Protein AF-A0A820I0Q4-F1 (afdb_monomer)

pLDDT: mean 91.92, std 9.0, range [53.78, 98.62]

Foldseek 3Di:
DLLVCLLQQHEAPVQNVVQPHHHPHHHPCRFWQADDWDKDKDKDWDPDAFDEPVQPDPVQVCCCVPPVDDPVVDPQFDDKDFAAPPDDPPDPDDDGGQKMKTKGQYQDDLVVCVVVVDDSVCCVPPPVVVDPPSPIGMIIIMIIGPDDPQIWGWGAPHSDSPDGIDTGRRPCVDVVNVVSNVRD

Organism: NCBI:txid392033

Radius of gyration: 21.8 Å; Cα contacts (8 Å, |Δi|>4): 319; chains: 1; bounding box: 52×51×56 Å

Mean predicted aligned error: 5.35 Å

Structure (mmCIF, N/CA/C/O backbone):
data_AF-A0A820I0Q4-F1
#
_entry.id   AF-A0A820I0Q4-F1
#
loop_
_atom_site.group_PDB
_atom_site.id
_atom_site.type_symbol
_atom_site.label_atom_id
_atom_site.label_alt_id
_atom_site.label_comp_id
_atom_site.label_asym_id
_atom_site.label_entity_id
_atom_site.label_seq_id
_atom_site.pdbx_PDB_ins_code
_atom_site.Cartn_x
_atom_site.Cartn_y
_atom_site.Cartn_z
_atom_site.occupancy
_atom_site.B_iso_or_equiv
_atom_site.auth_seq_id
_atom_site.auth_comp_id
_atom_site.auth_asym_id
_atom_site.auth_atom_id
_atom_site.pdbx_PDB_model_num
ATOM 1 N N . SER A 1 1 ? -17.283 5.160 4.671 1.00 84.81 1 SER A N 1
ATOM 2 C CA . SER A 1 1 ? -16.056 5.743 5.253 1.00 84.81 1 SER A CA 1
ATOM 3 C C . SER A 1 1 ? -16.135 5.646 6.770 1.00 84.81 1 SER A C 1
ATOM 5 O O . SER A 1 1 ? -17.144 6.071 7.323 1.00 84.81 1 SER A O 1
ATOM 7 N N . THR A 1 2 ? -15.125 5.061 7.426 1.00 95.75 2 THR A N 1
ATOM 8 C CA . THR A 1 2 ? -15.099 4.817 8.884 1.00 95.75 2 THR A CA 1
ATOM 9 C C . THR A 1 2 ? -15.204 6.100 9.702 1.00 95.75 2 THR A C 1
ATOM 11 O O . THR A 1 2 ? -16.049 6.189 10.585 1.00 95.75 2 THR A O 1
ATOM 14 N N . GLN A 1 3 ? -14.381 7.106 9.393 1.00 97.38 3 GLN A N 1
ATOM 15 C CA . GLN A 1 3 ? -14.324 8.355 10.158 1.00 97.38 3 GLN A CA 1
ATOM 16 C C . GLN A 1 3 ? -15.687 9.056 10.213 1.00 97.38 3 GLN A C 1
ATOM 18 O O . GLN A 1 3 ? -16.092 9.528 11.267 1.00 97.38 3 GLN A O 1
ATOM 23 N N . ILE A 1 4 ? -16.424 9.062 9.098 1.00 97.81 4 ILE A N 1
ATOM 24 C CA . ILE A 1 4 ? -17.763 9.661 9.028 1.00 97.81 4 ILE A CA 1
ATOM 25 C C . ILE A 1 4 ? -18.735 8.939 9.967 1.00 97.81 4 ILE A C 1
ATOM 27 O O . ILE A 1 4 ? -19.478 9.602 10.683 1.00 97.81 4 ILE A O 1
ATOM 31 N N . LEU A 1 5 ? -18.722 7.601 9.998 1.00 98.31 5 LEU A N 1
ATOM 32 C CA . LEU A 1 5 ? -19.582 6.827 10.899 1.00 98.31 5 LEU A CA 1
ATOM 33 C C . LEU A 1 5 ? -19.255 7.120 12.366 1.00 98.31 5 LEU A C 1
ATOM 35 O O . LEU A 1 5 ? -20.160 7.451 13.129 1.00 98.31 5 LEU A O 1
ATOM 39 N N . LEU A 1 6 ? -17.966 7.093 12.726 1.00 98.25 6 LEU A N 1
ATOM 40 C CA . LEU A 1 6 ? -17.516 7.390 14.087 1.00 98.25 6 LEU A CA 1
ATOM 41 C C . LEU A 1 6 ? -17.926 8.810 14.512 1.00 98.25 6 LEU A C 1
ATOM 43 O O . LEU A 1 6 ? -18.540 8.984 15.559 1.00 98.25 6 LEU A O 1
ATOM 47 N N . LEU A 1 7 ? -17.682 9.823 13.675 1.00 98.19 7 LEU A N 1
ATOM 48 C CA . LEU A 1 7 ? -18.087 11.210 13.953 1.00 98.19 7 LEU A CA 1
ATOM 49 C C . LEU A 1 7 ? -19.610 11.405 13.986 1.00 98.19 7 LEU A C 1
ATOM 51 O O . LEU A 1 7 ? -20.093 12.324 14.642 1.00 98.19 7 LEU A O 1
ATOM 55 N N . SER A 1 8 ? -20.365 10.527 13.326 1.00 98.38 8 SER A N 1
ATOM 56 C CA . SER A 1 8 ? -21.833 10.510 13.361 1.00 98.38 8 SER A CA 1
ATOM 57 C C . SER A 1 8 ? -22.398 9.736 14.559 1.00 98.38 8 SER A C 1
ATOM 59 O O . SER A 1 8 ? -23.606 9.531 14.625 1.00 98.38 8 SER A O 1
ATOM 61 N N . GLY A 1 9 ? -21.560 9.273 15.494 1.00 98.31 9 GLY A N 1
ATOM 62 C CA . GLY A 1 9 ? -22.008 8.526 16.672 1.00 98.31 9 GLY A CA 1
ATOM 63 C C . GLY A 1 9 ? -22.352 7.058 16.403 1.00 98.31 9 GLY A C 1
ATOM 64 O O . GLY A 1 9 ? -23.098 6.455 17.177 1.00 98.31 9 GLY A O 1
ATOM 65 N N . ILE A 1 10 ? -21.836 6.481 15.312 1.00 98.62 10 ILE A N 1
ATOM 66 C CA . ILE A 1 10 ? -22.027 5.078 14.921 1.00 98.62 10 ILE A CA 1
ATOM 67 C C . ILE A 1 10 ? -20.675 4.363 14.993 1.00 98.62 10 ILE A C 1
ATOM 69 O O . ILE A 1 10 ? -19.819 4.537 14.125 1.00 98.62 10 ILE A O 1
ATOM 73 N N . GLY A 1 11 ? -20.476 3.539 16.020 1.00 98.31 11 GLY A N 1
ATOM 74 C CA . GLY A 1 11 ? -19.224 2.812 16.224 1.00 98.31 11 GLY A CA 1
ATOM 75 C C . GLY A 1 11 ? -19.052 2.266 17.637 1.00 98.31 11 GLY A C 1
ATOM 76 O O . GLY A 1 11 ? -20.023 2.252 18.392 1.00 98.31 11 GLY A O 1
ATOM 77 N N . PRO A 1 12 ? -17.846 1.800 18.010 1.00 98.31 12 PRO A N 1
ATOM 78 C CA . PRO A 1 12 ? -17.597 1.261 19.342 1.00 98.31 12 PRO A CA 1
ATOM 79 C C . PRO A 1 12 ? -17.873 2.320 20.414 1.00 98.31 12 PRO A C 1
ATOM 81 O O . PRO A 1 12 ? -17.273 3.397 20.386 1.00 98.31 12 PRO A O 1
ATOM 84 N N . ARG A 1 13 ? -18.744 2.016 21.383 1.00 98.44 13 ARG A N 1
ATOM 85 C CA . ARG A 1 13 ? -19.096 2.940 22.477 1.00 98.44 13 ARG A CA 1
ATOM 86 C C . ARG A 1 13 ? -17.884 3.570 23.158 1.00 98.44 13 ARG A C 1
ATOM 88 O O . ARG A 1 13 ? -17.886 4.777 23.375 1.00 98.44 13 ARG A O 1
ATOM 95 N N . GLU A 1 14 ? -16.870 2.773 23.483 1.00 97.81 14 GLU A N 1
ATOM 96 C CA . GLU A 1 14 ? -15.666 3.240 24.183 1.00 97.81 14 GLU A CA 1
ATOM 97 C C . GLU A 1 14 ? -14.902 4.299 23.373 1.00 97.81 14 GLU A C 1
ATOM 99 O O . GLU A 1 14 ? -14.518 5.339 23.910 1.00 97.81 14 GLU A O 1
ATOM 104 N N . GLU A 1 15 ? -14.755 4.081 22.064 1.00 97.88 15 GLU A N 1
ATOM 105 C CA . GLU A 1 15 ? -14.089 5.016 21.153 1.00 97.88 15 GLU A CA 1
ATOM 106 C C . GLU A 1 15 ? -14.890 6.320 21.010 1.00 97.88 15 GLU A C 1
ATOM 108 O O . GLU A 1 15 ? -14.337 7.415 21.104 1.00 97.88 15 GLU A O 1
ATOM 113 N N . LEU A 1 16 ? -16.215 6.232 20.859 1.00 98.50 16 LEU A N 1
ATOM 114 C CA . LEU A 1 16 ? -17.080 7.415 20.772 1.00 98.50 16 LEU A CA 1
ATOM 115 C C . LEU A 1 16 ? -17.038 8.247 22.063 1.00 98.50 16 LEU A C 1
ATOM 117 O O . LEU A 1 16 ? -16.890 9.472 22.021 1.00 98.50 16 LEU A O 1
ATOM 121 N N . GLN A 1 17 ? -17.107 7.586 23.221 1.00 98.00 17 GLN A N 1
ATOM 122 C CA . GLN A 1 17 ? -17.057 8.236 24.532 1.00 98.00 17 GLN A CA 1
ATOM 123 C C . GLN A 1 17 ? -15.710 8.915 24.795 1.00 98.00 17 GLN A C 1
ATOM 125 O O . GLN A 1 17 ? -15.693 10.046 25.287 1.00 98.00 17 GLN A O 1
ATOM 130 N N . LYS A 1 18 ? -14.594 8.286 24.404 1.00 97.81 18 LYS A N 1
ATOM 131 C CA . LYS A 1 18 ? -13.241 8.866 24.478 1.00 97.81 18 LYS A CA 1
ATOM 132 C C . LYS A 1 18 ? -13.156 10.229 23.784 1.00 97.81 18 LYS A C 1
ATOM 134 O O . LYS A 1 18 ? -12.498 11.138 24.287 1.00 97.81 18 LYS A O 1
ATOM 139 N N . HIS A 1 19 ? -13.865 10.402 22.669 1.00 97.75 19 HIS A N 1
ATOM 140 C CA . HIS A 1 19 ? -13.905 11.659 21.915 1.00 97.75 19 HIS A CA 1
ATOM 141 C C . HIS A 1 19 ? -15.105 12.561 22.261 1.00 97.75 19 HIS A C 1
ATOM 143 O O . HIS A 1 19 ? -15.240 13.637 21.674 1.00 97.75 19 HIS A O 1
ATOM 149 N N . GLN A 1 20 ? -15.912 12.183 23.263 1.00 98.12 20 GLN A N 1
ATOM 150 C CA . GLN A 1 20 ? -17.152 12.843 23.709 1.00 98.12 20 GLN A CA 1
ATOM 151 C C . GLN A 1 20 ? -18.172 13.019 22.572 1.00 98.12 20 GLN A C 1
ATOM 153 O O . GLN A 1 20 ? -18.815 14.062 22.442 1.00 98.12 20 GLN A O 1
ATOM 158 N N . ILE A 1 21 ? -18.298 11.993 21.735 1.00 98.38 21 ILE A N 1
ATOM 159 C CA . ILE A 1 21 ? -19.295 11.908 20.670 1.00 98.38 21 ILE A CA 1
ATOM 160 C C . ILE A 1 21 ? -20.514 11.153 21.225 1.00 98.38 21 ILE A C 1
ATOM 162 O O . ILE A 1 21 ? -20.340 10.089 21.828 1.00 98.38 21 ILE A O 1
ATOM 166 N N . PRO A 1 22 ? -21.748 11.667 21.057 1.00 98.31 22 PRO A N 1
ATOM 167 C CA . PRO A 1 22 ? -22.951 10.945 21.458 1.00 98.31 22 PRO A CA 1
ATOM 168 C C . PRO A 1 22 ? -23.045 9.585 20.762 1.00 98.31 22 PRO A C 1
ATOM 170 O O . PRO A 1 22 ? -22.910 9.493 19.544 1.00 98.31 22 PRO A O 1
ATOM 173 N N . VAL A 1 23 ? -23.307 8.527 21.528 1.00 98.56 23 VAL A N 1
ATOM 174 C CA . VAL A 1 23 ? -23.486 7.177 20.978 1.00 98.56 23 VAL A CA 1
ATOM 175 C C . VAL A 1 23 ? -24.915 7.044 20.462 1.00 98.56 23 VAL A C 1
ATOM 177 O O . VAL A 1 23 ? -25.849 6.947 21.256 1.00 98.56 23 VAL A O 1
ATOM 180 N N . ILE A 1 24 ? -25.081 7.043 19.139 1.00 98.56 24 ILE A N 1
ATOM 181 C CA . ILE A 1 24 ? -26.364 6.769 18.477 1.00 98.56 24 ILE A CA 1
ATOM 182 C C . ILE A 1 24 ? -26.527 5.261 18.288 1.00 98.56 24 ILE A C 1
ATOM 184 O O . ILE A 1 24 ? -27.571 4.703 18.619 1.00 98.56 24 ILE A O 1
ATOM 188 N N . VAL A 1 25 ? -25.482 4.594 17.785 1.00 98.62 25 VAL A N 1
ATOM 189 C CA . VAL A 1 25 ? -25.451 3.141 17.586 1.00 98.62 25 VAL A CA 1
ATOM 190 C C . VAL A 1 25 ? -24.108 2.596 18.057 1.00 98.62 25 VAL A C 1
ATOM 192 O O . VAL A 1 25 ? -23.058 2.971 17.538 1.00 98.62 25 VAL A O 1
ATOM 195 N N . ASP A 1 26 ? -24.159 1.679 19.020 1.00 98.50 26 ASP A N 1
ATOM 196 C CA . ASP A 1 26 ? -22.994 0.934 19.493 1.00 98.50 26 ASP A CA 1
ATOM 197 C C . ASP A 1 26 ? -22.697 -0.215 18.521 1.00 98.50 26 ASP A C 1
ATOM 199 O O . ASP A 1 26 ? -23.353 -1.259 18.548 1.00 98.50 26 ASP A O 1
ATOM 203 N N . LEU A 1 27 ? -21.763 0.019 17.598 1.00 98.19 27 LEU A N 1
ATOM 204 C CA . LEU A 1 27 ? -21.403 -0.924 16.541 1.00 98.19 27 LEU A CA 1
ATOM 205 C C . LEU A 1 27 ? -19.889 -1.200 16.577 1.00 98.19 27 LEU A C 1
ATOM 207 O O . LEU A 1 27 ? -19.123 -0.514 15.894 1.00 98.19 27 LEU A O 1
ATOM 211 N N . PRO A 1 28 ? -19.430 -2.209 17.344 1.00 97.62 28 PRO A N 1
ATOM 212 C CA . PRO A 1 28 ? -18.008 -2.415 17.637 1.00 97.62 28 PRO A CA 1
ATOM 213 C C . PRO A 1 28 ? -17.149 -2.777 16.415 1.00 97.62 28 PRO A C 1
ATOM 215 O O . PRO A 1 28 ? -15.926 -2.692 16.477 1.00 97.62 28 PRO A O 1
ATOM 218 N N . GLY A 1 29 ? -17.769 -3.167 15.296 1.00 97.50 29 GLY A N 1
ATOM 219 C CA . GLY A 1 29 ? -17.066 -3.462 14.046 1.00 97.50 29 GLY A CA 1
ATOM 220 C C . GLY A 1 29 ? -16.615 -2.226 13.256 1.00 97.50 29 GLY A C 1
ATOM 221 O O . GLY A 1 29 ? -15.761 -2.356 12.381 1.00 97.50 29 GLY A O 1
ATOM 222 N N . VAL A 1 30 ? -17.157 -1.029 13.529 1.00 98.25 30 VAL A N 1
ATOM 223 C CA . VAL A 1 30 ? -16.772 0.185 12.787 1.00 98.25 30 VAL A CA 1
ATOM 224 C C . VAL A 1 30 ? -15.312 0.521 13.075 1.00 98.25 30 VAL A C 1
ATOM 226 O O . VAL A 1 30 ? -14.917 0.688 14.225 1.00 98.25 30 VAL A O 1
ATOM 229 N N . GLY A 1 31 ? -14.518 0.625 12.010 1.00 97.56 31 GLY A N 1
ATOM 230 C CA . GLY A 1 31 ? -13.083 0.888 12.096 1.00 97.56 31 GLY A CA 1
ATOM 231 C C . GLY A 1 31 ? -12.226 -0.336 12.390 1.00 97.56 31 GLY A C 1
ATOM 232 O O . GLY A 1 31 ? -11.017 -0.193 12.493 1.00 97.56 31 GLY A O 1
ATOM 233 N N . LYS A 1 32 ? -12.801 -1.536 12.475 1.00 97.56 32 LYS A N 1
ATOM 234 C CA . LYS A 1 32 ? -12.051 -2.795 12.580 1.00 97.56 32 LYS A CA 1
ATOM 235 C C . LYS A 1 32 ? -11.952 -3.482 11.220 1.00 97.56 32 LYS A C 1
ATOM 237 O O . LYS A 1 32 ? -12.582 -3.056 10.253 1.00 97.56 32 LYS A O 1
ATOM 242 N N . ASN A 1 33 ? -11.184 -4.572 11.169 1.00 96.88 33 ASN A N 1
ATOM 243 C CA . ASN A 1 33 ? -11.027 -5.412 9.980 1.00 96.88 33 ASN A CA 1
ATOM 244 C C . ASN A 1 33 ? -10.528 -4.630 8.748 1.00 96.88 33 ASN A C 1
ATOM 246 O O . ASN A 1 33 ? -10.959 -4.893 7.623 1.00 96.88 33 ASN A O 1
ATOM 250 N N . LEU A 1 34 ? -9.634 -3.654 8.962 1.00 97.69 34 LEU A N 1
ATOM 251 C CA . LEU A 1 34 ? -8.931 -3.002 7.860 1.00 97.69 34 LEU A CA 1
ATOM 252 C C . LEU A 1 34 ? -8.061 -4.056 7.172 1.00 97.69 34 LEU A C 1
ATOM 254 O O . LEU A 1 34 ? -7.256 -4.726 7.817 1.00 97.69 34 LEU A O 1
ATOM 258 N N . GLN A 1 35 ? -8.265 -4.208 5.872 1.00 96.88 35 GLN A N 1
ATOM 259 C CA . GLN A 1 35 ? -7.545 -5.136 5.016 1.00 96.88 35 GLN A CA 1
ATOM 260 C C . GLN A 1 35 ? -6.983 -4.357 3.847 1.00 96.88 35 GLN A C 1
ATOM 262 O O . GLN A 1 35 ? -7.644 -3.455 3.332 1.00 96.88 35 GLN A O 1
ATOM 267 N N . ASP A 1 36 ? -5.776 -4.720 3.452 1.00 96.50 36 ASP A N 1
ATOM 268 C CA . ASP A 1 36 ? -5.077 -4.114 2.336 1.00 96.50 36 ASP A CA 1
ATOM 269 C C . ASP A 1 36 ? -4.007 -5.087 1.834 1.00 96.50 36 ASP A C 1
ATOM 271 O O . ASP A 1 36 ? -3.536 -5.930 2.599 1.00 96.50 36 ASP A O 1
ATOM 275 N N . HIS A 1 37 ? -3.643 -4.995 0.560 1.00 95.25 37 HIS A N 1
ATOM 276 C CA . HIS A 1 37 ? -2.630 -5.857 -0.037 1.00 95.25 37 HIS A CA 1
ATOM 277 C C . HIS A 1 37 ? -1.246 -5.271 0.226 1.00 95.25 37 HIS A C 1
ATOM 279 O O . HIS A 1 37 ? -0.857 -4.254 -0.348 1.00 95.25 37 HIS A O 1
ATOM 285 N N . MET A 1 38 ? -0.483 -5.921 1.100 1.00 93.56 38 MET A N 1
ATOM 286 C CA . MET A 1 38 ? 0.897 -5.523 1.357 1.00 93.56 38 MET A CA 1
ATOM 287 C C . MET A 1 38 ? 1.767 -5.901 0.156 1.00 93.56 38 MET A C 1
ATOM 289 O O . MET A 1 38 ? 1.694 -7.030 -0.323 1.00 93.56 38 MET A O 1
ATOM 293 N N . THR A 1 39 ? 2.589 -4.961 -0.315 1.00 93.62 39 THR A N 1
ATOM 294 C CA . THR A 1 39 ? 3.528 -5.173 -1.421 1.00 93.62 39 THR A CA 1
ATOM 295 C C . THR A 1 39 ? 4.963 -4.899 -0.988 1.00 93.62 39 THR A C 1
ATOM 297 O O . THR A 1 39 ? 5.218 -4.031 -0.150 1.00 93.62 39 THR A O 1
ATOM 300 N N . THR A 1 40 ? 5.914 -5.592 -1.612 1.00 90.94 40 THR A N 1
ATOM 301 C CA . THR A 1 40 ? 7.332 -5.198 -1.616 1.00 90.94 40 THR A CA 1
ATOM 302 C C . THR A 1 40 ? 7.771 -4.813 -3.027 1.00 90.94 40 THR A C 1
ATOM 304 O O . THR A 1 40 ? 7.001 -4.958 -3.974 1.00 90.94 40 THR A O 1
ATOM 307 N N . ILE A 1 41 ? 8.982 -4.275 -3.165 1.00 90.19 41 ILE A N 1
ATOM 308 C CA . ILE A 1 41 ? 9.543 -3.810 -4.434 1.00 90.19 41 ILE A CA 1
ATOM 309 C C . ILE A 1 41 ? 10.830 -4.582 -4.709 1.00 90.19 41 ILE A C 1
ATOM 311 O O . ILE A 1 41 ? 11.806 -4.459 -3.970 1.00 90.19 41 ILE A O 1
ATOM 315 N N . LEU A 1 42 ? 10.843 -5.329 -5.809 1.00 91.81 42 LEU A N 1
ATOM 316 C CA . LEU A 1 42 ? 12.034 -5.949 -6.375 1.00 91.81 42 LEU A CA 1
ATOM 317 C C . LEU A 1 42 ? 12.494 -5.138 -7.589 1.00 91.81 42 LEU A C 1
ATOM 319 O O . LEU A 1 42 ? 11.684 -4.736 -8.428 1.00 91.81 4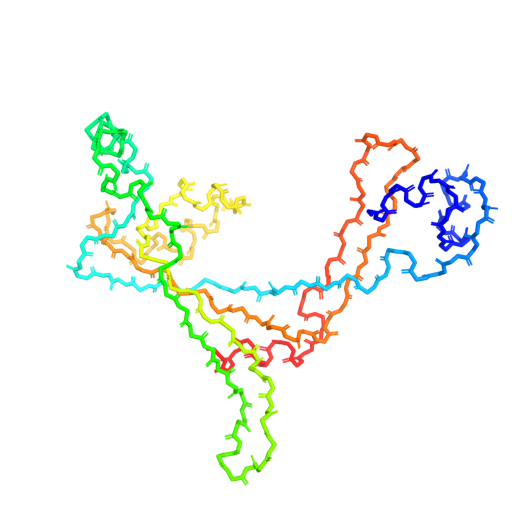2 LEU A O 1
ATOM 323 N N . LEU A 1 43 ? 13.802 -4.909 -7.688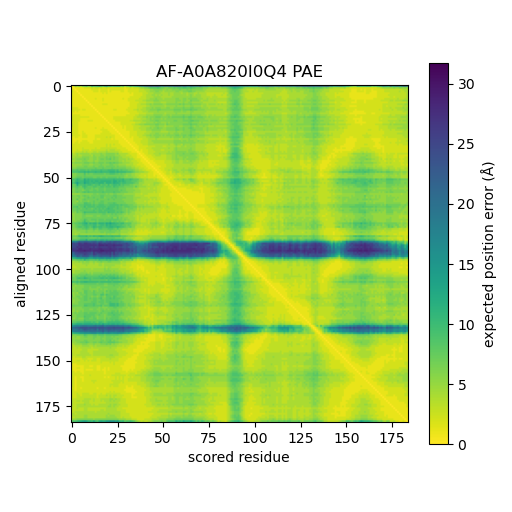 1.00 91.62 43 LEU A N 1
ATOM 324 C CA . LEU A 1 43 ? 14.413 -4.147 -8.773 1.00 91.62 43 LEU A CA 1
ATOM 325 C C . LEU A 1 43 ? 15.257 -5.055 -9.664 1.00 91.62 43 LEU A C 1
ATOM 327 O O . LEU A 1 43 ? 16.151 -5.749 -9.182 1.00 91.62 43 LEU A O 1
ATOM 331 N N . TYR A 1 44 ? 15.035 -4.970 -10.973 1.00 92.62 44 TYR A N 1
ATOM 332 C CA . TYR A 1 44 ? 15.835 -5.662 -11.978 1.00 92.62 44 TYR A CA 1
ATOM 333 C C . TYR A 1 44 ? 16.421 -4.671 -12.980 1.00 92.62 44 TYR A C 1
ATOM 335 O O . TYR A 1 44 ? 15.738 -3.750 -13.425 1.00 92.62 44 TYR A O 1
ATOM 343 N N . LEU A 1 45 ? 17.680 -4.878 -13.372 1.00 92.94 45 LEU A N 1
ATOM 344 C CA . LEU A 1 45 ? 18.304 -4.118 -14.454 1.00 92.94 45 LEU A CA 1
ATOM 345 C C . LEU A 1 45 ? 17.737 -4.562 -15.806 1.00 92.94 45 LEU A C 1
ATOM 347 O O . LEU A 1 45 ? 17.651 -5.756 -16.102 1.00 92.94 45 LEU A O 1
ATOM 351 N N . SER A 1 46 ? 17.397 -3.593 -16.647 1.00 92.50 46 SER A N 1
ATOM 352 C CA . SER A 1 46 ? 16.898 -3.806 -18.000 1.00 92.50 46 SER A CA 1
ATOM 353 C C . SER A 1 46 ? 17.975 -3.488 -19.032 1.00 92.50 46 SER A C 1
ATOM 355 O O . SER A 1 46 ? 18.726 -2.522 -18.914 1.00 92.50 46 SER A O 1
ATOM 357 N N . LYS A 1 47 ? 18.020 -4.294 -20.096 1.00 91.50 47 LYS A N 1
ATOM 358 C CA . LYS A 1 47 ? 18.825 -4.008 -21.296 1.00 91.50 47 LYS A CA 1
ATOM 359 C C . LYS A 1 47 ? 18.085 -3.123 -22.304 1.00 91.50 47 LYS A C 1
ATOM 361 O O . LYS A 1 47 ? 18.695 -2.658 -23.260 1.00 91.50 47 LYS A O 1
ATOM 366 N N . MET A 1 48 ? 16.783 -2.921 -22.104 1.00 91.31 48 MET A N 1
ATOM 367 C CA . MET A 1 48 ? 15.907 -2.130 -22.968 1.00 91.31 48 MET A CA 1
ATOM 368 C C . MET A 1 48 ? 15.462 -0.855 -22.245 1.00 91.31 48 MET A C 1
ATOM 370 O O . MET A 1 48 ? 15.285 -0.914 -21.025 1.00 91.31 48 MET A O 1
ATOM 374 N N . PRO A 1 49 ? 15.230 0.258 -22.966 1.00 90.88 49 PRO A N 1
ATOM 375 C CA . PRO A 1 49 ? 14.668 1.466 -22.376 1.00 90.88 49 PRO A CA 1
ATOM 376 C C . PRO A 1 49 ? 13.341 1.197 -21.665 1.00 90.88 49 PRO A C 1
ATOM 378 O O . PRO A 1 49 ? 12.495 0.456 -22.168 1.00 90.88 49 PRO A O 1
ATOM 381 N N . THR A 1 50 ? 13.174 1.819 -20.504 1.00 93.31 50 THR A N 1
ATOM 382 C CA . THR A 1 50 ? 11.992 1.716 -19.641 1.00 93.31 50 THR A CA 1
ATOM 383 C C . THR A 1 50 ? 11.442 3.105 -19.350 1.00 93.31 50 THR A C 1
ATOM 385 O O . THR A 1 50 ? 12.157 4.097 -19.491 1.00 93.31 50 THR A O 1
ATOM 388 N N . LEU A 1 51 ? 10.177 3.184 -18.942 1.00 92.12 51 LEU A N 1
ATOM 389 C CA . LEU A 1 51 ? 9.514 4.444 -18.615 1.00 92.12 51 LEU A CA 1
ATOM 390 C C . LEU A 1 51 ? 10.263 5.179 -17.504 1.00 92.12 51 LEU A C 1
ATOM 392 O O . LEU A 1 51 ? 10.924 4.566 -16.666 1.00 92.12 51 LEU A O 1
ATOM 396 N N . SER A 1 52 ? 10.168 6.498 -17.465 1.00 88.94 52 SER A N 1
ATOM 397 C CA . SER A 1 52 ? 10.826 7.311 -16.446 1.00 88.94 52 SER A CA 1
ATOM 398 C C . SER A 1 52 ? 10.039 8.579 -16.131 1.00 88.94 52 SER A C 1
ATOM 400 O O . SER A 1 52 ? 9.193 9.019 -16.907 1.00 88.94 52 SER A O 1
ATOM 402 N N . THR A 1 53 ? 10.369 9.228 -15.010 1.00 84.19 53 THR A N 1
ATOM 403 C CA . THR A 1 53 ? 9.798 10.544 -14.673 1.00 84.19 53 THR A CA 1
ATOM 404 C C . THR A 1 53 ? 10.152 11.628 -15.703 1.00 84.19 53 THR A C 1
ATOM 406 O O . THR A 1 53 ? 9.453 12.633 -15.795 1.00 84.19 53 THR A O 1
ATOM 409 N N . HIS A 1 54 ? 11.168 11.397 -16.543 1.00 87.19 54 HIS A N 1
ATOM 410 C CA . HIS A 1 54 ? 11.587 12.304 -17.613 1.00 87.19 54 HIS A CA 1
ATOM 411 C C . HIS A 1 54 ? 10.794 12.130 -18.920 1.00 87.19 54 HIS A C 1
ATOM 413 O O . HIS A 1 54 ? 11.002 12.901 -19.854 1.00 87.19 54 HIS A O 1
ATOM 419 N N . ASP A 1 55 ? 9.864 11.170 -19.006 1.00 91.06 55 ASP A N 1
ATOM 420 C CA . ASP A 1 55 ? 9.046 10.970 -20.213 1.00 91.06 55 ASP A CA 1
ATOM 421 C C . ASP A 1 55 ? 8.012 12.082 -20.437 1.00 91.06 55 ASP A C 1
ATOM 423 O O . ASP A 1 55 ? 7.439 12.180 -21.527 1.00 91.06 55 ASP A O 1
ATOM 427 N N . LEU A 1 56 ? 7.786 12.952 -19.447 1.00 90.62 56 LEU A N 1
ATOM 428 C CA . LEU A 1 56 ? 6.912 14.119 -19.561 1.00 90.62 56 LEU A CA 1
ATOM 429 C C . LEU A 1 56 ? 7.595 15.258 -20.340 1.00 90.62 56 LEU A C 1
ATOM 431 O O . LEU A 1 56 ? 7.912 16.318 -19.805 1.00 90.62 56 LEU A O 1
ATOM 435 N N . THR A 1 57 ? 7.819 15.035 -21.633 1.00 95.56 57 THR A N 1
ATOM 436 C CA . THR A 1 57 ? 8.397 16.019 -22.557 1.00 95.56 57 THR A CA 1
ATOM 437 C C . THR A 1 57 ? 7.317 16.662 -23.434 1.00 95.56 57 THR A C 1
ATOM 439 O O . THR A 1 57 ? 6.278 16.041 -23.682 1.00 95.56 57 THR A O 1
ATOM 442 N N . PRO A 1 58 ? 7.541 17.879 -23.974 1.00 97.00 58 PRO A N 1
ATOM 443 C CA . PRO A 1 58 ? 6.622 18.488 -24.938 1.00 97.00 58 PRO A CA 1
ATOM 444 C C . PRO A 1 58 ? 6.338 17.600 -26.159 1.00 97.00 58 PRO A C 1
ATOM 446 O O . PRO A 1 58 ? 5.208 17.562 -26.640 1.00 97.00 58 PRO A O 1
ATOM 449 N N . GLU A 1 59 ? 7.337 16.845 -26.629 1.00 97.00 59 GLU A N 1
ATOM 450 C CA . GLU A 1 59 ? 7.193 15.903 -27.745 1.00 97.00 59 GLU A CA 1
ATOM 451 C C . GLU A 1 59 ? 6.259 14.739 -27.390 1.00 97.00 59 GLU A C 1
ATOM 453 O O . GLU A 1 59 ? 5.308 14.456 -28.123 1.00 97.00 59 GLU A O 1
ATOM 458 N N . ASN A 1 60 ? 6.479 14.090 -26.242 1.00 96.88 60 ASN A N 1
ATOM 459 C CA . ASN A 1 60 ? 5.629 12.989 -25.791 1.00 96.88 60 ASN A CA 1
ATOM 460 C C . ASN A 1 60 ? 4.202 13.463 -25.487 1.00 96.88 60 ASN A C 1
ATOM 462 O O . ASN A 1 60 ? 3.248 12.758 -25.818 1.00 96.88 60 ASN A O 1
ATOM 466 N N . LEU A 1 61 ? 4.042 14.673 -24.938 1.00 97.19 61 LEU A N 1
ATOM 467 C CA . LEU A 1 61 ? 2.741 15.317 -24.738 1.00 97.19 61 LEU A CA 1
ATOM 468 C C . LEU A 1 61 ? 2.017 15.560 -26.062 1.00 97.19 61 LEU A C 1
ATOM 470 O O . LEU A 1 61 ? 0.842 15.216 -26.191 1.00 97.19 61 LEU A O 1
ATOM 474 N N . GLN A 1 62 ? 2.707 16.106 -27.066 1.00 97.75 62 GLN A N 1
ATOM 475 C CA . GLN A 1 62 ? 2.126 16.326 -28.388 1.00 97.75 62 GLN A CA 1
ATOM 476 C C . GLN A 1 62 ? 1.725 15.002 -29.047 1.00 97.75 62 GLN A C 1
ATOM 478 O O . GLN A 1 62 ? 0.625 14.891 -29.594 1.00 97.75 62 GLN A O 1
ATOM 483 N N . LYS A 1 63 ? 2.590 13.985 -28.982 1.00 97.56 63 LYS A N 1
ATOM 484 C CA . LYS A 1 63 ? 2.334 12.651 -29.539 1.00 97.56 63 LYS A CA 1
ATOM 485 C C . LYS A 1 63 ? 1.129 11.982 -28.879 1.00 97.56 63 LYS A C 1
ATOM 487 O O . LYS A 1 63 ? 0.279 11.429 -29.578 1.00 97.56 63 LYS A O 1
ATOM 492 N N . TRP A 1 64 ? 1.007 12.093 -27.559 1.00 97.56 64 TRP A N 1
ATOM 493 C CA . TRP A 1 64 ? -0.154 11.608 -26.820 1.00 97.56 64 TRP A CA 1
ATOM 494 C C . TRP A 1 64 ? -1.427 12.362 -27.218 1.00 97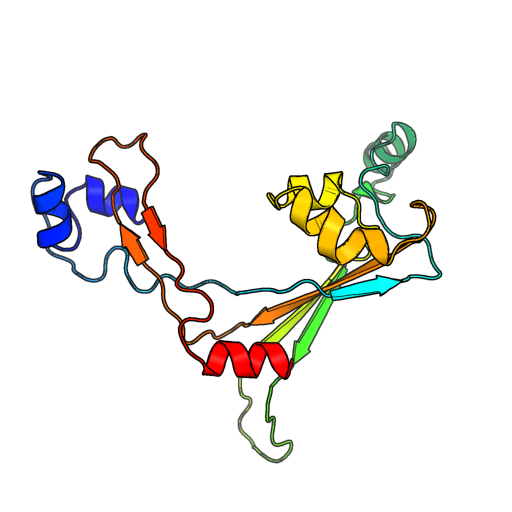.56 64 TRP A C 1
ATOM 496 O O . TRP A 1 64 ? -2.399 11.734 -27.629 1.00 97.56 64 TRP A O 1
ATOM 506 N N . ALA A 1 65 ? -1.402 13.698 -27.198 1.00 97.75 65 ALA A N 1
ATOM 507 C CA . ALA A 1 65 ? -2.583 14.528 -27.445 1.00 97.75 65 ALA A CA 1
AT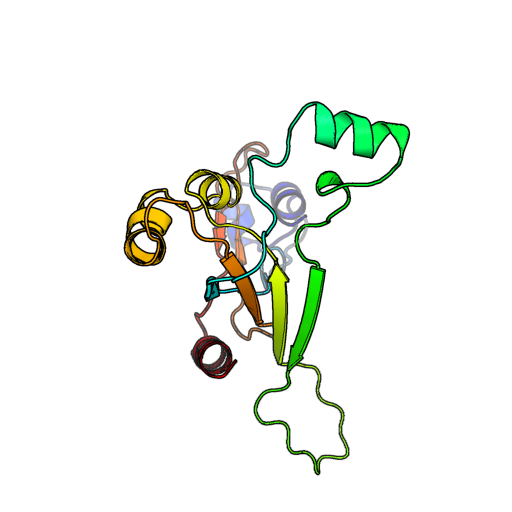OM 508 C C . ALA A 1 65 ? -3.114 14.428 -28.884 1.00 97.75 65 ALA A C 1
ATOM 510 O O . ALA A 1 65 ? -4.318 14.519 -29.107 1.00 97.75 65 ALA A O 1
ATOM 511 N N . THR A 1 66 ? -2.226 14.260 -29.868 1.00 98.00 66 THR A N 1
ATOM 512 C CA . THR A 1 66 ? -2.605 14.264 -31.292 1.00 98.00 66 THR A CA 1
ATOM 513 C C . THR A 1 66 ? -2.774 12.870 -31.888 1.00 98.00 66 THR A C 1
ATOM 515 O O . THR A 1 66 ? -3.538 12.712 -32.836 1.00 98.00 66 THR A O 1
ATOM 518 N N . GLN A 1 67 ? -2.072 11.859 -31.363 1.00 97.94 67 GLN A N 1
ATOM 519 C CA . GLN A 1 67 ? -2.056 10.508 -31.941 1.00 97.94 67 GLN A CA 1
ATOM 520 C C . GLN A 1 67 ? -2.531 9.424 -30.972 1.00 97.94 67 GLN A C 1
ATOM 522 O O . GLN A 1 67 ? -2.681 8.281 -31.402 1.00 97.94 67 GLN A O 1
ATOM 527 N N . GLY A 1 68 ? -2.713 9.733 -29.683 1.00 96.69 68 GLY A N 1
ATOM 528 C CA . GLY A 1 68 ? -2.983 8.724 -28.657 1.00 96.69 68 GLY A CA 1
ATOM 529 C C . GLY A 1 68 ? -1.845 7.709 -28.532 1.00 96.69 68 GLY A C 1
ATOM 530 O O . GLY A 1 68 ? -2.099 6.523 -28.350 1.00 96.69 68 GLY A O 1
ATOM 531 N N . LYS A 1 69 ? -0.591 8.146 -28.721 1.00 96.12 69 LYS A N 1
ATOM 532 C CA . LYS A 1 69 ? 0.605 7.287 -28.723 1.00 96.12 69 LYS A CA 1
ATOM 533 C C . LYS A 1 69 ? 1.700 7.842 -27.820 1.00 96.12 69 LYS A C 1
ATOM 535 O O . LYS A 1 69 ? 1.741 9.031 -27.532 1.00 96.12 69 LYS A O 1
ATOM 540 N N . GLY A 1 70 ? 2.662 6.985 -27.488 1.00 93.31 70 GLY A N 1
ATOM 541 C CA . GLY A 1 70 ? 3.857 7.354 -26.727 1.00 93.31 70 GLY A CA 1
ATOM 542 C C . GLY A 1 70 ? 3.800 6.891 -25.270 1.00 93.31 70 GLY A C 1
ATOM 543 O O . GLY A 1 70 ? 2.806 6.292 -24.859 1.00 93.31 70 GLY A O 1
ATOM 544 N N . PRO A 1 71 ? 4.858 7.158 -24.489 1.00 93.44 71 PRO A N 1
ATOM 545 C CA . PRO A 1 71 ? 5.002 6.637 -23.127 1.00 93.44 71 PRO A CA 1
ATOM 546 C C . PRO A 1 71 ? 3.885 7.100 -22.181 1.00 93.44 71 PRO A C 1
ATOM 548 O O . PRO A 1 71 ? 3.500 6.362 -21.286 1.00 93.44 71 PRO A O 1
ATOM 551 N N . LEU A 1 72 ? 3.272 8.261 -22.441 1.00 93.94 72 LEU A N 1
ATOM 552 C CA . LEU A 1 72 ? 2.155 8.796 -21.645 1.00 93.94 72 LEU A CA 1
ATOM 553 C C . LEU A 1 72 ? 0.826 8.038 -21.831 1.00 93.94 72 LEU A C 1
ATOM 555 O O . LEU A 1 72 ? -0.174 8.385 -21.212 1.00 93.94 72 LEU A O 1
ATOM 559 N N . THR A 1 73 ? 0.788 7.029 -22.707 1.00 93.81 73 THR A N 1
ATOM 560 C CA . THR A 1 73 ? -0.350 6.097 -22.815 1.00 93.81 73 THR A CA 1
ATOM 561 C C . THR A 1 73 ? -0.245 4.920 -21.845 1.00 93.81 73 THR A C 1
ATOM 563 O O . THR A 1 73 ? -1.218 4.188 -21.681 1.00 93.81 73 THR A O 1
ATOM 566 N N . SER A 1 74 ? 0.916 4.741 -21.208 1.00 91.94 74 SER A N 1
ATOM 567 C CA . SER A 1 74 ? 1.155 3.663 -20.256 1.00 91.94 74 SER A CA 1
ATOM 568 C C . SER A 1 74 ? 0.472 3.939 -18.910 1.00 91.94 74 SER A C 1
ATOM 570 O O . SER A 1 74 ? 0.594 5.048 -18.383 1.00 91.94 74 SER A O 1
ATOM 572 N N . PRO A 1 75 ? -0.179 2.933 -18.294 1.00 88.50 75 PRO A N 1
ATOM 573 C CA . PRO A 1 75 ? -0.635 3.010 -16.907 1.00 88.50 75 PRO A CA 1
ATOM 574 C C . PRO A 1 75 ? 0.504 2.783 -15.894 1.00 88.50 75 PRO A C 1
ATOM 576 O O . PRO A 1 75 ? 0.275 2.833 -14.687 1.00 88.50 75 PRO A O 1
ATOM 579 N N . GLY A 1 76 ? 1.720 2.479 -16.360 1.00 86.81 76 GLY A N 1
ATOM 580 C CA . GLY A 1 76 ? 2.898 2.182 -15.551 1.00 86.81 76 GLY A CA 1
ATOM 581 C C . GLY A 1 76 ? 3.019 0.720 -15.117 1.00 86.81 76 GLY A C 1
ATOM 582 O O . GLY A 1 76 ? 4.120 0.180 -15.109 1.00 86.81 76 GLY A O 1
ATOM 583 N N . GLY A 1 77 ? 1.900 0.070 -14.794 1.00 90.31 77 GLY A N 1
ATOM 584 C CA . GLY A 1 77 ? 1.811 -1.367 -14.536 1.00 90.31 77 GLY A CA 1
ATOM 585 C C . GLY A 1 77 ? 1.325 -2.124 -15.770 1.00 90.31 77 GLY A C 1
ATOM 586 O O . GLY A 1 77 ? 0.138 -2.084 -16.078 1.00 90.31 77 GLY A O 1
ATOM 587 N N . GLU A 1 78 ? 2.232 -2.791 -16.483 1.00 91.75 78 GLU A N 1
ATOM 588 C CA . GLU A 1 78 ? 1.971 -3.277 -17.852 1.00 91.75 78 GLU A CA 1
ATOM 589 C C . GLU A 1 78 ? 1.612 -4.760 -17.923 1.00 91.75 78 GLU A C 1
ATOM 591 O O . GLU A 1 78 ? 0.976 -5.217 -18.872 1.00 91.75 78 GLU A O 1
ATOM 596 N N . SER A 1 79 ? 2.035 -5.543 -16.933 1.00 93.19 79 SER A N 1
ATOM 597 C CA . SER A 1 79 ? 1.700 -6.963 -16.886 1.00 93.19 79 SER A CA 1
ATOM 598 C C . SER A 1 79 ? 1.542 -7.462 -15.461 1.00 93.19 79 SER A C 1
ATOM 600 O O . SER A 1 79 ? 2.082 -6.895 -14.508 1.00 93.19 79 SER A O 1
ATOM 602 N N . LEU A 1 80 ? 0.745 -8.519 -15.343 1.00 95.44 80 LEU A N 1
ATOM 603 C CA . LEU A 1 80 ? 0.344 -9.126 -14.088 1.00 95.44 80 LEU A CA 1
ATOM 604 C C . LEU A 1 80 ? 0.583 -10.629 -14.145 1.00 95.44 80 LEU A C 1
ATOM 606 O O . LEU A 1 80 ? 0.306 -11.267 -15.162 1.00 95.44 80 LEU A O 1
ATOM 610 N N . ALA A 1 81 ? 1.043 -11.187 -13.034 1.00 94.56 81 ALA A N 1
ATOM 611 C CA . ALA A 1 81 ? 1.030 -12.621 -12.789 1.00 94.56 81 ALA A CA 1
ATOM 612 C C . ALA A 1 81 ? 0.331 -12.907 -11.459 1.00 94.56 81 ALA A C 1
ATOM 614 O O . ALA A 1 81 ? 0.376 -12.093 -10.541 1.00 94.56 81 ALA A O 1
ATOM 615 N N . TRP A 1 82 ? -0.297 -14.073 -11.361 1.00 93.44 82 TRP A N 1
ATOM 616 C CA . TRP A 1 82 ? -0.882 -14.579 -10.125 1.00 93.44 82 TRP A CA 1
ATOM 617 C C . TRP A 1 82 ? -0.263 -15.927 -9.813 1.00 93.44 82 TRP A C 1
ATOM 619 O O . TRP A 1 82 ? -0.133 -16.767 -10.706 1.00 93.44 82 TRP A O 1
ATOM 629 N N . TYR A 1 83 ? 0.114 -16.120 -8.557 1.00 87.56 83 TYR A N 1
ATOM 630 C CA . TYR A 1 83 ? 0.764 -17.332 -8.095 1.00 87.56 83 TYR A CA 1
ATOM 631 C C . TYR A 1 83 ? 0.074 -17.866 -6.844 1.00 87.56 83 TYR A C 1
ATOM 633 O O . TYR A 1 83 ? -0.326 -17.108 -5.959 1.00 87.56 83 TYR A O 1
ATOM 641 N N . GLN A 1 84 ? -0.074 -19.185 -6.797 1.00 89.38 84 GLN A N 1
ATOM 642 C CA . GLN A 1 84 ? -0.580 -19.902 -5.638 1.00 89.38 84 GLN A CA 1
ATOM 643 C C . GLN A 1 84 ? 0.608 -20.543 -4.923 1.00 89.38 84 GLN A C 1
ATOM 645 O O . GLN A 1 84 ? 1.325 -21.353 -5.516 1.00 89.38 84 GLN A O 1
ATOM 650 N N . LEU A 1 85 ? 0.801 -20.193 -3.655 1.00 85.19 85 LEU A N 1
ATOM 651 C CA . LEU A 1 85 ? 1.833 -20.799 -2.822 1.00 85.19 85 LEU A CA 1
ATOM 652 C C . LEU A 1 85 ? 1.354 -22.195 -2.405 1.00 85.19 85 LEU A C 1
ATOM 654 O O . LEU A 1 85 ? 0.165 -22.417 -2.176 1.00 85.19 85 LEU A O 1
ATOM 658 N N . ASN A 1 86 ? 2.261 -23.171 -2.342 1.00 73.62 86 ASN A N 1
ATOM 659 C CA . ASN A 1 86 ? 1.926 -24.563 -1.991 1.00 73.62 86 ASN A CA 1
ATOM 660 C C . ASN A 1 86 ? 0.827 -25.225 -2.862 1.00 73.62 86 ASN A C 1
ATOM 662 O O . ASN A 1 86 ? 0.144 -26.155 -2.421 1.00 73.62 86 ASN A O 1
ATOM 666 N N . GLY A 1 87 ? 0.652 -24.769 -4.109 1.00 61.16 87 GLY A N 1
ATOM 667 C CA . GLY A 1 87 ? -0.320 -25.317 -5.051 1.00 61.16 87 GLY A CA 1
ATOM 668 C C . GLY A 1 87 ? -0.026 -26.778 -5.388 1.00 61.16 87 GLY A C 1
ATOM 669 O O . GLY A 1 87 ? 0.829 -27.084 -6.216 1.00 61.16 87 GLY A O 1
ATOM 670 N N . ASN A 1 88 ? -0.750 -27.701 -4.757 1.00 53.78 88 ASN A N 1
ATOM 671 C CA . ASN A 1 88 ? -0.710 -29.101 -5.145 1.00 53.78 88 ASN A CA 1
ATOM 672 C C . ASN A 1 88 ? -1.436 -29.231 -6.492 1.00 53.78 88 ASN A C 1
ATOM 674 O O . ASN A 1 88 ? -2.664 -29.097 -6.541 1.00 53.78 88 ASN A O 1
ATOM 678 N N . ALA A 1 89 ? -0.680 -29.473 -7.568 1.00 55.44 89 ALA A N 1
ATOM 679 C CA . ALA A 1 89 ? -1.204 -29.645 -8.927 1.00 55.44 89 ALA A CA 1
ATOM 680 C C . ALA A 1 89 ? -2.296 -30.737 -9.020 1.00 55.44 89 ALA A C 1
ATOM 682 O O . ALA A 1 89 ? -3.098 -30.724 -9.948 1.00 55.44 89 ALA A O 1
ATOM 683 N N . ASP A 1 90 ? -2.357 -31.630 -8.024 1.00 54.94 90 ASP A N 1
ATOM 684 C CA . ASP A 1 90 ? -3.318 -32.732 -7.901 1.00 54.94 90 ASP A CA 1
ATOM 685 C C . ASP A 1 90 ? -4.609 -32.394 -7.130 1.00 54.94 90 ASP A C 1
ATOM 687 O O . ASP A 1 90 ? -5.510 -33.231 -7.015 1.00 54.94 90 ASP A O 1
ATOM 691 N N . SER A 1 91 ? -4.750 -31.189 -6.566 1.00 56.22 91 SER A N 1
ATOM 692 C CA . SER A 1 91 ? -5.985 -30.835 -5.864 1.00 56.22 91 SER A CA 1
ATOM 693 C C . SER A 1 91 ? -7.054 -30.356 -6.854 1.00 56.22 91 SER A C 1
ATOM 695 O O . SER A 1 91 ? -6.979 -29.266 -7.404 1.00 56.22 91 SER A O 1
ATOM 697 N N . ASN A 1 92 ? -8.119 -31.147 -7.028 1.00 54.31 92 ASN A N 1
ATOM 698 C CA . ASN A 1 92 ? -9.347 -30.798 -7.773 1.00 54.31 92 ASN A CA 1
ATOM 699 C C . ASN A 1 92 ? -10.108 -29.560 -7.218 1.00 54.31 92 ASN A C 1
ATOM 701 O O . ASN A 1 92 ? -11.283 -29.356 -7.520 1.00 54.31 92 ASN A O 1
ATOM 705 N N . LYS A 1 93 ? -9.477 -28.742 -6.369 1.00 59.59 93 LYS A N 1
ATOM 706 C CA . LYS A 1 93 ? -10.010 -27.497 -5.820 1.00 59.59 93 LYS A CA 1
ATOM 707 C C . LYS A 1 93 ? -9.132 -26.346 -6.295 1.00 59.59 93 LYS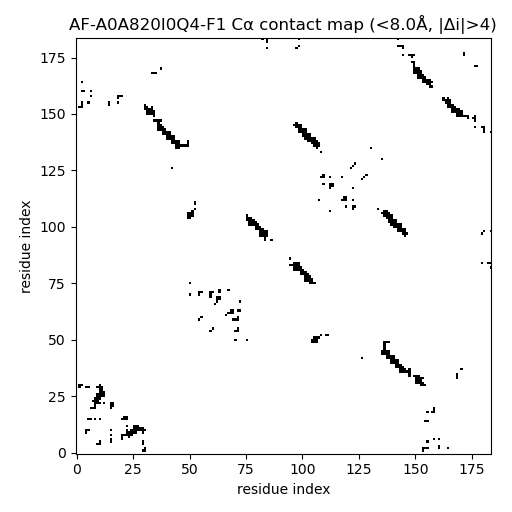 A C 1
ATOM 709 O O . LYS A 1 93 ? -8.005 -26.205 -5.839 1.00 59.59 93 LYS A O 1
ATOM 714 N N . THR A 1 94 ? -9.681 -25.494 -7.153 1.00 69.12 94 THR A N 1
ATOM 715 C CA . THR A 1 94 ? -9.100 -24.183 -7.458 1.00 69.12 94 THR A CA 1
ATOM 716 C C . THR A 1 94 ? -9.043 -23.362 -6.171 1.00 69.12 94 THR A C 1
ATOM 718 O O . THR A 1 94 ? -10.088 -22.941 -5.668 1.00 69.12 94 THR A O 1
ATOM 721 N N . GLN A 1 95 ? -7.852 -23.173 -5.608 1.00 76.25 95 GLN A N 1
ATOM 722 C CA . GLN A 1 95 ? -7.648 -22.192 -4.543 1.00 76.25 95 GLN A CA 1
ATOM 723 C C . GLN A 1 95 ? -7.367 -20.827 -5.184 1.00 76.25 95 GLN A C 1
ATOM 725 O O . GLN A 1 95 ? -6.840 -20.777 -6.301 1.00 76.25 95 GLN A O 1
ATOM 730 N N . PRO A 1 96 ? -7.747 -19.719 -4.531 1.00 86.94 96 PRO A N 1
ATOM 731 C CA . PRO A 1 96 ? -7.371 -18.400 -5.015 1.00 86.94 96 PRO A CA 1
ATOM 732 C C . PRO A 1 96 ? -5.844 -18.205 -4.928 1.00 86.94 96 PRO A C 1
ATOM 734 O O . PRO A 1 96 ? -5.195 -18.854 -4.107 1.00 86.94 96 PRO A O 1
ATOM 737 N N . PRO A 1 97 ? -5.264 -17.330 -5.765 1.00 91.94 97 PRO A N 1
ATOM 738 C CA . PRO A 1 97 ? -3.841 -17.015 -5.699 1.00 91.94 97 PRO A CA 1
ATOM 739 C C . PRO A 1 97 ? -3.489 -16.303 -4.389 1.00 91.94 97 PRO A C 1
ATOM 741 O O . PRO A 1 97 ? -4.254 -15.475 -3.901 1.00 91.94 97 PRO A O 1
ATOM 744 N N . ASP A 1 98 ? -2.305 -16.582 -3.851 1.00 93.06 98 ASP A N 1
ATOM 745 C CA . ASP A 1 98 ? -1.783 -15.892 -2.669 1.00 93.06 98 ASP A CA 1
ATOM 746 C C . ASP A 1 98 ? -1.079 -14.587 -3.053 1.00 93.06 98 ASP A C 1
ATOM 748 O O . ASP A 1 98 ? -1.198 -13.589 -2.342 1.00 93.06 98 ASP A O 1
ATOM 752 N N . ILE A 1 99 ? -0.366 -14.591 -4.185 1.00 95.25 99 ILE A N 1
ATOM 753 C CA . ILE A 1 99 ? 0.493 -13.490 -4.626 1.00 95.25 99 ILE A CA 1
ATOM 754 C C . ILE A 1 99 ? 0.041 -12.990 -5.995 1.00 95.25 99 ILE A C 1
ATOM 756 O O . ILE A 1 99 ? -0.177 -13.771 -6.924 1.00 95.25 99 ILE A O 1
ATOM 760 N N . GLN A 1 100 ? -0.051 -11.672 -6.134 1.00 96.31 100 GLN A N 1
ATOM 761 C CA . GLN A 1 100 ? -0.112 -10.988 -7.421 1.00 96.31 100 GLN A CA 1
ATOM 762 C C . GLN A 1 100 ? 1.201 -10.255 -7.649 1.00 96.31 100 GLN A C 1
ATOM 764 O O . GLN A 1 100 ? 1.625 -9.481 -6.803 1.00 96.31 100 GLN A O 1
ATOM 769 N N . ILE A 1 101 ? 1.818 -10.440 -8.808 1.00 95.62 101 ILE A N 1
ATOM 770 C CA . ILE A 1 101 ? 3.027 -9.721 -9.195 1.00 95.62 101 ILE A CA 1
ATOM 771 C C . ILE A 1 101 ? 2.657 -8.680 -10.238 1.00 95.62 101 ILE A C 1
ATOM 773 O O . ILE A 1 101 ? 2.155 -9.024 -11.309 1.00 95.62 101 ILE A O 1
ATOM 777 N N . LEU A 1 102 ? 2.928 -7.416 -9.928 1.00 95.69 102 LEU A N 1
ATOM 778 C CA . LEU A 1 102 ? 2.834 -6.314 -10.876 1.00 95.69 102 LEU A CA 1
ATOM 779 C C . LEU A 1 102 ? 4.212 -6.004 -11.458 1.00 95.69 102 LEU A C 1
ATOM 781 O O . LEU A 1 102 ? 5.140 -5.661 -10.725 1.00 95.69 102 LEU A O 1
ATOM 785 N N . PHE A 1 103 ? 4.334 -6.094 -12.780 1.00 95.00 103 PHE A N 1
ATOM 786 C CA . PHE A 1 103 ? 5.541 -5.695 -13.495 1.00 95.00 103 PHE A CA 1
ATOM 787 C C . PHE A 1 103 ? 5.365 -4.287 -14.050 1.00 95.00 103 PHE A C 1
ATOM 789 O O . PHE A 1 103 ? 4.528 -4.041 -14.927 1.00 95.00 103 PHE A O 1
ATOM 796 N N . CYS A 1 104 ? 6.199 -3.376 -13.568 1.00 94.25 104 CYS A N 1
ATOM 797 C CA . CYS A 1 104 ? 6.215 -1.993 -14.005 1.00 94.25 104 CYS A CA 1
ATOM 798 C C . CYS A 1 104 ? 7.561 -1.698 -14.675 1.00 94.25 104 CYS A C 1
ATOM 800 O O . CYS A 1 104 ? 8.585 -1.669 -13.983 1.00 94.25 104 CYS A O 1
ATOM 802 N N . PRO A 1 105 ? 7.614 -1.468 -15.998 1.00 93.50 105 PRO A N 1
ATOM 803 C CA . PRO A 1 105 ? 8.851 -1.120 -16.685 1.00 93.50 105 PRO A CA 1
ATOM 804 C C . PRO A 1 105 ? 9.222 0.342 -16.402 1.00 93.50 105 PRO A C 1
ATOM 806 O O . PRO A 1 105 ? 9.198 1.170 -17.307 1.00 93.50 105 PRO A O 1
ATOM 809 N N . PHE A 1 106 ? 9.550 0.655 -15.146 1.00 91.31 106 PHE A N 1
ATOM 810 C CA . PHE A 1 106 ? 10.014 1.963 -14.697 1.00 91.31 106 PHE A CA 1
ATOM 811 C C . PHE A 1 106 ? 11.486 1.944 -14.314 1.00 91.31 106 PHE A C 1
ATOM 813 O O . PHE A 1 106 ? 11.933 1.169 -13.464 1.00 91.31 106 PHE A O 1
ATOM 820 N N . THR A 1 107 ? 12.193 2.918 -14.863 1.00 90.88 107 THR A N 1
ATOM 821 C CA . THR A 1 107 ? 13.502 3.375 -14.419 1.00 90.88 107 THR A CA 1
ATOM 822 C C . THR A 1 107 ? 13.355 4.063 -13.074 1.00 90.88 107 THR A C 1
ATOM 824 O O . THR A 1 107 ? 12.686 5.095 -12.963 1.00 90.88 107 THR A O 1
ATOM 827 N N . VAL A 1 108 ? 13.964 3.492 -12.042 1.00 89.62 108 VAL A N 1
ATOM 828 C CA . VAL A 1 108 ? 13.901 4.060 -10.698 1.00 89.62 108 VAL A CA 1
ATOM 829 C C . VAL A 1 108 ? 14.685 5.360 -10.588 1.00 89.62 108 VAL A C 1
ATOM 831 O O . VAL A 1 108 ? 15.754 5.533 -11.167 1.00 89.62 108 VAL A O 1
ATOM 834 N N . SER A 1 109 ? 14.154 6.277 -9.789 1.00 88.38 109 SER A N 1
ATOM 835 C CA . SER A 1 109 ? 14.813 7.523 -9.424 1.00 88.38 109 SER A CA 1
ATOM 836 C C . SER A 1 109 ? 14.374 7.943 -8.024 1.00 88.38 109 SER A C 1
ATOM 838 O O . SER A 1 109 ? 13.324 7.519 -7.532 1.00 88.38 109 SER A O 1
ATOM 840 N N . ALA A 1 110 ? 15.143 8.825 -7.383 1.00 88.44 110 ALA A N 1
ATOM 841 C CA . ALA A 1 110 ? 14.745 9.409 -6.102 1.00 88.44 110 ALA A CA 1
ATOM 842 C C . ALA A 1 110 ? 13.396 10.151 -6.197 1.00 88.44 110 ALA A C 1
ATOM 844 O O . ALA A 1 110 ? 12.636 10.192 -5.233 1.00 88.44 110 ALA A O 1
ATOM 845 N N . GLU A 1 111 ? 13.091 10.735 -7.360 1.00 89.00 111 GLU A N 1
ATOM 846 C CA . GLU A 1 111 ? 11.810 11.389 -7.627 1.00 89.00 111 GLU A CA 1
ATOM 847 C C . GLU A 1 111 ? 10.658 10.383 -7.689 1.00 89.00 111 GLU A C 1
ATOM 849 O O . GLU A 1 111 ? 9.632 10.608 -7.052 1.00 89.00 111 GLU A O 1
ATOM 854 N N . LEU A 1 112 ? 10.843 9.250 -8.377 1.00 88.50 112 LEU A N 1
ATOM 855 C CA . LEU A 1 112 ? 9.828 8.200 -8.456 1.00 88.50 112 LEU A CA 1
ATOM 856 C C . LEU A 1 112 ? 9.451 7.692 -7.058 1.00 88.50 112 LEU A C 1
ATOM 858 O O . LEU A 1 112 ? 8.275 7.656 -6.709 1.00 88.50 112 LEU A O 1
ATOM 862 N N . PHE A 1 113 ? 10.444 7.361 -6.230 1.00 89.25 113 PHE A N 1
ATOM 863 C CA . PHE A 1 113 ? 10.200 6.897 -4.861 1.00 89.25 113 PHE A CA 1
ATOM 864 C C . PHE A 1 113 ? 9.531 7.969 -3.992 1.00 89.25 113 PHE A C 1
ATOM 866 O O . PHE A 1 113 ? 8.631 7.654 -3.213 1.00 89.25 113 PHE A O 1
ATOM 873 N N . ARG A 1 114 ? 9.894 9.245 -4.166 1.00 89.88 114 ARG A N 1
ATOM 874 C CA . ARG A 1 114 ? 9.224 10.360 -3.484 1.00 89.88 114 ARG A CA 1
ATOM 875 C C . ARG A 1 114 ? 7.753 10.481 -3.886 1.00 89.88 114 ARG A C 1
ATOM 877 O O . ARG A 1 114 ? 6.923 10.741 -3.021 1.00 89.88 114 ARG A O 1
ATOM 884 N N . ASN A 1 115 ? 7.418 10.254 -5.157 1.00 88.06 115 ASN A N 1
ATOM 885 C CA . ASN A 1 115 ? 6.031 10.276 -5.638 1.00 88.06 115 ASN A CA 1
ATOM 886 C C . ASN A 1 115 ? 5.181 9.149 -5.024 1.00 88.06 115 ASN A C 1
ATOM 888 O O . ASN A 1 115 ? 3.981 9.325 -4.836 1.00 88.06 115 ASN A O 1
ATOM 892 N N . PHE A 1 116 ? 5.806 8.036 -4.632 1.00 86.81 116 PHE A N 1
ATOM 893 C CA . PHE A 1 116 ? 5.186 6.967 -3.837 1.00 86.81 116 PHE A CA 1
ATOM 894 C C . PHE A 1 116 ? 5.266 7.199 -2.318 1.00 86.81 116 PHE A C 1
ATOM 896 O O . PHE A 1 116 ? 4.995 6.292 -1.535 1.00 86.81 116 PHE A O 1
ATOM 903 N N . ASN A 1 117 ? 5.626 8.412 -1.889 1.00 90.56 117 ASN A N 1
ATOM 904 C CA . ASN A 1 117 ? 5.747 8.812 -0.488 1.00 90.56 117 ASN A CA 1
ATOM 905 C C . ASN A 1 117 ? 6.795 8.011 0.314 1.00 90.56 117 ASN A C 1
ATOM 907 O O . ASN A 1 117 ? 6.724 7.930 1.543 1.00 90.56 117 ASN A O 1
ATOM 911 N N . PHE A 1 118 ? 7.798 7.435 -0.359 1.00 90.50 118 PHE A N 1
ATOM 912 C CA . PHE A 1 118 ? 8.963 6.891 0.330 1.00 90.50 118 PHE A CA 1
ATOM 913 C C . PHE A 1 118 ? 9.871 8.017 0.816 1.00 90.50 118 PHE A C 1
ATOM 915 O O . PHE A 1 118 ? 10.062 9.045 0.160 1.00 90.50 118 PHE A O 1
ATOM 922 N N . LYS A 1 119 ? 10.492 7.778 1.970 1.00 90.50 119 LYS A N 1
ATOM 923 C CA . LYS A 1 119 ? 11.555 8.634 2.487 1.00 90.50 119 LYS A CA 1
ATOM 924 C C . LYS A 1 119 ? 12.756 8.612 1.527 1.00 90.50 119 LYS A C 1
ATOM 926 O O . LYS A 1 119 ? 13.120 7.521 1.079 1.00 90.50 119 LYS A O 1
ATOM 931 N N . PRO A 1 120 ? 13.401 9.754 1.226 1.00 88.25 120 PRO A N 1
ATOM 932 C CA . PRO A 1 120 ? 14.556 9.795 0.326 1.00 88.25 120 PRO A CA 1
ATOM 933 C C . PRO A 1 120 ? 15.670 8.813 0.712 1.00 88.25 120 PRO A C 1
ATOM 935 O O . PRO A 1 120 ? 16.280 8.192 -0.157 1.00 88.25 120 PRO A O 1
ATOM 938 N N . GLU A 1 121 ? 15.882 8.611 2.012 1.00 91.69 121 GLU A N 1
ATOM 939 C CA . GLU A 1 121 ? 16.900 7.713 2.558 1.00 91.69 121 GLU A CA 1
ATOM 940 C C . GLU A 1 121 ? 16.677 6.254 2.139 1.00 91.69 121 GLU A C 1
ATOM 942 O O . GLU A 1 121 ? 17.640 5.513 1.974 1.00 91.69 121 GLU A O 1
ATOM 947 N N . PHE A 1 122 ? 15.425 5.841 1.916 1.00 91.00 122 PHE A N 1
ATOM 948 C CA . PHE A 1 122 ? 15.103 4.485 1.472 1.00 91.00 122 PHE A CA 1
ATOM 949 C C . PHE A 1 122 ? 15.687 4.199 0.083 1.00 91.00 122 PHE A C 1
ATOM 951 O O . PHE A 1 122 ? 16.356 3.188 -0.120 1.00 91.00 122 PHE A O 1
ATOM 958 N N . TYR A 1 123 ? 15.502 5.118 -0.866 1.00 89.56 123 TYR A N 1
ATOM 959 C CA . TYR A 1 123 ? 16.081 4.984 -2.203 1.00 89.56 123 TYR A CA 1
ATOM 960 C C . TYR A 1 123 ? 17.615 5.009 -2.161 1.00 89.56 123 TYR A C 1
ATOM 962 O O . TYR A 1 123 ? 18.277 4.162 -2.767 1.00 89.56 123 TYR A O 1
ATOM 970 N N . GLU A 1 124 ? 18.173 5.968 -1.421 1.00 90.81 124 GLU A N 1
ATOM 971 C CA . GLU A 1 124 ? 19.619 6.175 -1.300 1.00 90.81 124 GLU A CA 1
ATOM 972 C C . GLU A 1 124 ? 20.332 4.975 -0.663 1.00 90.81 124 GLU A C 1
ATOM 974 O O . GLU A 1 124 ? 21.444 4.644 -1.069 1.00 90.81 124 GLU A O 1
ATOM 979 N N . GLN A 1 125 ? 19.695 4.302 0.298 1.00 92.44 125 GLN A N 1
ATOM 980 C CA . GLN A 1 125 ? 20.275 3.158 0.998 1.00 92.44 125 GLN A CA 1
ATOM 981 C C . GLN A 1 125 ? 20.108 1.838 0.236 1.00 92.44 125 GLN A C 1
ATOM 983 O O . GLN A 1 125 ? 21.051 1.050 0.191 1.00 92.44 125 GLN A O 1
ATOM 988 N N . TYR A 1 126 ? 18.925 1.570 -0.327 1.00 88.75 126 TYR A N 1
ATOM 989 C CA . TYR A 1 126 ? 18.578 0.228 -0.815 1.00 88.75 126 TYR A CA 1
ATOM 990 C C . TYR A 1 126 ? 18.632 0.065 -2.336 1.00 88.75 126 TYR A C 1
ATOM 992 O O . TYR A 1 126 ? 18.742 -1.062 -2.806 1.00 88.75 126 TYR A O 1
ATOM 1000 N N . PHE A 1 127 ? 18.570 1.150 -3.116 1.00 89.38 127 PHE A N 1
ATOM 1001 C CA . PHE A 1 127 ? 18.495 1.060 -4.582 1.00 89.38 127 PHE A CA 1
ATOM 1002 C C . PHE A 1 127 ? 19.667 1.751 -5.272 1.00 89.38 127 PHE A C 1
ATOM 1004 O O . PHE A 1 127 ? 20.332 1.142 -6.108 1.00 89.38 127 PHE A O 1
ATOM 1011 N N . LYS A 1 128 ? 19.977 2.997 -4.897 1.00 89.31 128 LYS A N 1
ATOM 1012 C CA . LYS A 1 128 ? 21.043 3.787 -5.531 1.00 89.31 128 LYS A CA 1
ATOM 1013 C C . LYS A 1 128 ? 22.422 3.105 -5.567 1.00 89.31 128 LYS A C 1
ATOM 1015 O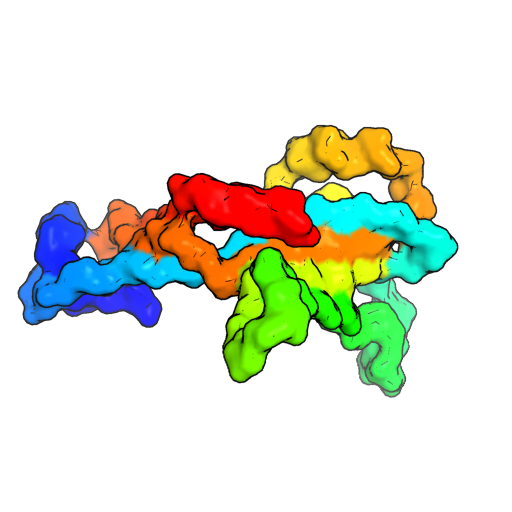 O . LYS A 1 128 ? 23.065 3.215 -6.607 1.00 89.31 128 LYS A O 1
ATOM 1020 N N . PRO A 1 129 ? 22.893 2.382 -4.527 1.00 90.75 129 PRO A N 1
ATOM 1021 C CA . PRO A 1 129 ? 24.213 1.742 -4.561 1.00 90.75 129 PRO A CA 1
ATOM 1022 C C . PRO A 1 129 ? 24.338 0.636 -5.619 1.00 90.75 129 PRO A C 1
ATOM 1024 O O . PRO A 1 129 ? 25.449 0.249 -5.973 1.00 90.75 129 PRO A O 1
ATOM 1027 N N . HIS A 1 130 ? 23.209 0.129 -6.118 1.00 87.75 130 HIS A N 1
ATOM 1028 C CA . HIS A 1 130 ? 23.145 -0.919 -7.135 1.00 87.75 130 HIS A CA 1
ATOM 1029 C C . HIS A 1 130 ? 22.970 -0.370 -8.559 1.00 87.75 130 HIS A C 1
ATOM 1031 O O . HIS A 1 130 ? 22.871 -1.157 -9.499 1.00 87.75 130 HIS A O 1
ATOM 1037 N N . LEU A 1 131 ? 22.942 0.958 -8.722 1.00 86.56 131 LEU A N 1
ATOM 1038 C CA . LEU A 1 131 ? 22.790 1.639 -10.004 1.00 86.56 131 LEU A CA 1
ATOM 1039 C C . LEU A 1 131 ? 24.088 2.369 -10.361 1.00 86.56 131 LEU A C 1
ATOM 1041 O O . LEU A 1 131 ? 24.575 3.198 -9.592 1.00 86.56 131 LEU A O 1
ATOM 1045 N N . THR A 1 132 ? 24.644 2.120 -11.545 1.00 75.50 132 THR A N 1
ATOM 1046 C CA . THR A 1 132 ? 25.699 2.979 -12.094 1.00 75.50 132 THR A CA 1
ATOM 1047 C C . THR A 1 132 ? 25.067 4.240 -12.656 1.00 75.50 132 THR A C 1
ATOM 1049 O O . THR A 1 132 ? 24.246 4.150 -13.565 1.00 75.50 132 THR A O 1
ATOM 1052 N N . ASP A 1 133 ? 25.431 5.379 -12.053 1.00 69.38 133 ASP A N 1
ATOM 1053 C CA . ASP A 1 133 ? 25.312 6.768 -12.539 1.00 69.38 133 ASP A CA 1
ATOM 1054 C C . ASP A 1 133 ? 23.966 7.246 -13.130 1.00 69.38 133 ASP A C 1
ATOM 1056 O O . ASP A 1 133 ? 23.882 8.356 -13.651 1.00 69.38 133 ASP A O 1
ATOM 1060 N N . GLY A 1 134 ? 22.891 6.470 -12.984 1.00 67.06 134 GLY A N 1
ATOM 1061 C CA . GLY A 1 134 ? 21.569 6.795 -13.525 1.00 67.06 134 GLY A CA 1
ATOM 1062 C C . GLY A 1 134 ? 21.409 6.495 -15.018 1.00 67.06 134 GLY A C 1
ATOM 1063 O O . GLY A 1 134 ? 20.365 6.815 -15.579 1.00 67.06 134 GLY A O 1
ATOM 1064 N N . SER A 1 135 ? 22.399 5.868 -15.663 1.00 74.19 135 SER A N 1
ATOM 1065 C CA . SER A 1 135 ? 22.315 5.453 -17.074 1.00 74.19 135 SER A CA 1
ATOM 1066 C C . SER A 1 135 ? 21.597 4.118 -17.290 1.00 74.19 135 SER A C 1
ATOM 1068 O O . SER A 1 135 ? 21.312 3.739 -18.428 1.00 74.19 135 SER A O 1
ATOM 1070 N N . GLN A 1 136 ? 21.319 3.381 -16.213 1.00 87.69 136 GLN A N 1
ATOM 1071 C CA . GLN A 1 136 ? 20.731 2.049 -16.291 1.00 87.69 136 GLN A CA 1
ATOM 1072 C C . GLN A 1 136 ? 19.205 2.090 -16.296 1.00 87.69 136 GLN A C 1
ATOM 1074 O O . GLN A 1 136 ? 18.573 2.709 -15.444 1.00 87.69 136 GLN A O 1
ATOM 1079 N N . TRP A 1 137 ? 18.621 1.341 -17.227 1.00 91.94 137 TRP A N 1
ATOM 1080 C CA . TRP A 1 137 ? 17.189 1.071 -17.278 1.00 91.94 137 TRP A CA 1
ATOM 1081 C C . TRP A 1 137 ? 16.812 0.008 -16.250 1.00 91.94 137 TRP A C 1
ATOM 1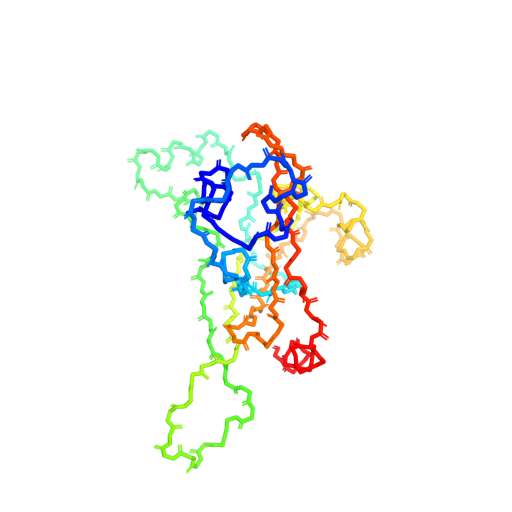083 O O . TRP A 1 137 ? 17.605 -0.898 -15.977 1.00 91.94 137 TRP A O 1
ATOM 1093 N N . THR A 1 138 ? 15.599 0.074 -15.700 1.00 93.25 138 THR A N 1
ATOM 1094 C CA . THR A 1 138 ? 15.147 -0.887 -14.685 1.00 93.25 138 THR A CA 1
ATOM 1095 C C . THR A 1 138 ? 13.703 -1.318 -14.879 1.00 93.25 138 THR A C 1
ATOM 1097 O O . THR A 1 138 ? 12.897 -0.604 -15.463 1.00 93.25 138 THR A O 1
ATOM 1100 N N . VAL A 1 139 ? 13.368 -2.490 -14.351 1.00 93.56 139 VAL A N 1
ATOM 1101 C CA . VAL A 1 139 ? 11.994 -2.975 -14.210 1.00 93.56 139 VAL A CA 1
ATOM 1102 C C . VAL A 1 139 ? 11.727 -3.202 -12.730 1.00 93.56 139 VAL A C 1
ATOM 1104 O O . VAL A 1 139 ? 12.524 -3.839 -12.036 1.00 93.56 139 VAL A O 1
ATOM 1107 N N . LEU A 1 140 ? 10.600 -2.678 -12.261 1.00 93.06 140 LEU A N 1
ATOM 1108 C CA . LEU A 1 140 ? 10.061 -2.958 -10.943 1.00 93.06 140 LEU A CA 1
ATOM 1109 C C . LEU A 1 140 ? 9.156 -4.180 -11.021 1.00 93.06 140 LEU A C 1
ATOM 1111 O O . LEU A 1 140 ? 8.291 -4.281 -11.890 1.00 93.06 140 LEU A O 1
ATOM 1115 N N . CYS A 1 141 ? 9.355 -5.094 -10.089 1.00 94.12 141 CYS A N 1
ATOM 1116 C CA . CYS A 1 141 ? 8.512 -6.253 -9.876 1.00 94.12 141 CYS A CA 1
ATOM 1117 C C . CYS A 1 141 ? 7.950 -6.138 -8.457 1.00 94.12 141 CYS A C 1
ATOM 1119 O O . CYS A 1 141 ? 8.708 -6.083 -7.489 1.00 94.12 141 CYS A O 1
ATOM 1121 N N . SER A 1 142 ? 6.632 -6.011 -8.343 1.00 94.44 142 SER A N 1
ATOM 1122 C CA . SER A 1 142 ? 5.942 -5.677 -7.098 1.00 94.44 142 SER A CA 1
ATOM 1123 C C . SER A 1 142 ? 5.015 -6.830 -6.710 1.00 94.44 142 SER A C 1
ATOM 1125 O O . SER A 1 142 ? 3.859 -6.842 -7.147 1.00 94.44 142 SER A O 1
ATOM 1127 N N . PRO A 1 143 ? 5.509 -7.842 -5.973 1.00 95.62 143 PRO A N 1
ATOM 1128 C CA . PRO A 1 143 ? 4.659 -8.891 -5.432 1.00 95.62 143 PRO A CA 1
ATOM 1129 C C . PRO A 1 143 ? 3.814 -8.332 -4.284 1.00 95.62 143 PRO A C 1
ATOM 1131 O O . PRO A 1 143 ? 4.331 -7.671 -3.377 1.00 95.62 143 PRO A O 1
ATOM 1134 N N . ALA A 1 144 ? 2.515 -8.609 -4.340 1.00 96.62 144 ALA A N 1
ATOM 1135 C CA . ALA A 1 144 ? 1.509 -8.202 -3.377 1.00 96.62 144 ALA A CA 1
ATOM 1136 C C . ALA A 1 144 ? 0.780 -9.426 -2.809 1.00 96.62 144 ALA A C 1
ATOM 1138 O O . ALA A 1 144 ? 0.295 -10.272 -3.566 1.00 96.62 144 ALA A O 1
ATOM 1139 N N . LEU A 1 145 ? 0.664 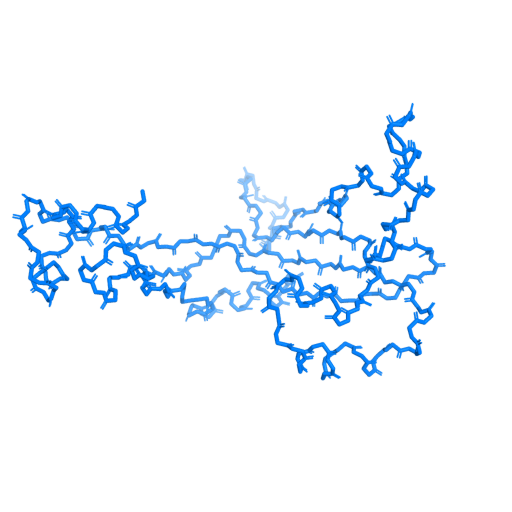-9.488 -1.482 1.00 96.88 145 LEU A N 1
ATOM 1140 C CA . LEU A 1 145 ? -0.099 -10.513 -0.771 1.00 96.88 145 LEU A CA 1
ATOM 1141 C C . LEU A 1 145 ? -1.598 -10.210 -0.853 1.00 96.88 145 LEU A C 1
ATOM 1143 O O . LEU A 1 145 ? -2.068 -9.201 -0.323 1.00 96.88 145 LEU A O 1
ATOM 1147 N N . LEU A 1 146 ? -2.353 -11.098 -1.499 1.00 95.81 146 LEU A N 1
ATOM 1148 C CA . LEU A 1 146 ? -3.780 -10.910 -1.791 1.00 95.81 146 LEU A CA 1
ATOM 1149 C C . LEU A 1 146 ? -4.694 -11.254 -0.616 1.00 95.81 146 LEU A C 1
ATOM 1151 O O . LEU A 1 146 ? -5.785 -10.703 -0.471 1.00 95.81 146 LEU A O 1
ATOM 1155 N N . HIS A 1 147 ? -4.261 -12.187 0.226 1.00 93.75 147 HIS A N 1
ATOM 1156 C CA . HIS A 1 147 ? -5.070 -12.715 1.321 1.00 93.75 147 HIS A CA 1
ATOM 1157 C C . HIS A 1 147 ? -4.299 -12.664 2.644 1.00 93.75 147 HIS A C 1
ATOM 1159 O O . HIS A 1 147 ? -3.971 -13.715 3.195 1.00 93.75 147 HIS A O 1
ATOM 1165 N N . PRO A 1 148 ? -3.976 -11.456 3.150 1.00 95.56 148 PRO A N 1
ATOM 1166 C CA . PRO A 1 148 ? -3.265 -11.312 4.409 1.00 95.56 148 PRO A CA 1
ATOM 1167 C C . PRO A 1 148 ? -4.156 -11.681 5.594 1.00 95.56 148 PRO A C 1
ATOM 1169 O O . PRO A 1 148 ? -5.326 -11.278 5.692 1.00 95.56 148 PRO A O 1
ATOM 1172 N N . GLU A 1 149 ? -3.565 -12.397 6.538 1.00 96.19 149 GLU A N 1
ATOM 1173 C CA . GLU A 1 149 ? -4.178 -12.722 7.821 1.00 96.19 149 GLU A CA 1
ATOM 1174 C C . GLU A 1 149 ? -4.128 -11.529 8.783 1.00 96.19 149 GLU A C 1
ATOM 1176 O O . GLU A 1 149 ? -5.016 -11.367 9.623 1.00 96.19 149 GLU A O 1
ATOM 1181 N N . SER A 1 150 ? -3.125 -10.657 8.652 1.00 97.69 150 SER A N 1
ATOM 1182 C CA . SER A 1 150 ? -3.036 -9.418 9.426 1.00 97.69 150 SER A CA 1
ATOM 1183 C C . SER A 1 150 ? -4.220 -8.499 9.136 1.00 97.69 150 SER A C 1
ATOM 1185 O O . SER A 1 150 ? -4.549 -8.228 7.979 1.00 97.69 150 SER A O 1
ATOM 1187 N N . LYS A 1 151 ? -4.848 -7.987 10.201 1.00 97.75 151 LYS A N 1
ATOM 1188 C CA . LYS A 1 151 ? -5.957 -7.029 10.128 1.00 97.75 151 LYS A CA 1
ATOM 1189 C C . LYS A 1 151 ? -5.623 -5.777 10.925 1.00 97.75 151 LYS A C 1
ATOM 1191 O O . LYS A 1 151 ? -5.187 -5.845 12.077 1.00 97.75 151 LYS A O 1
ATOM 1196 N N . GLY A 1 152 ? -5.885 -4.633 10.318 1.00 97.75 152 GLY A N 1
ATOM 1197 C CA . GLY A 1 152 ? -5.704 -3.331 10.932 1.00 97.75 152 GLY A CA 1
ATOM 1198 C C . GLY A 1 152 ? -6.978 -2.746 11.533 1.00 97.75 152 GLY A C 1
ATOM 1199 O O . GLY A 1 152 ? -8.059 -3.351 11.542 1.00 97.75 152 GLY A O 1
ATOM 1200 N N . GLU A 1 153 ? -6.853 -1.492 11.945 1.00 98.19 153 GLU A N 1
ATOM 1201 C CA . GLU A 1 153 ? -7.946 -0.662 12.421 1.00 98.19 153 GLU A CA 1
ATOM 1202 C C . GLU A 1 153 ? -7.778 0.818 12.050 1.00 98.19 153 GLU A C 1
ATOM 1204 O O . GLU A 1 153 ? -6.682 1.303 11.761 1.00 98.19 153 GLU A O 1
ATOM 1209 N N . ILE A 1 154 ? -8.899 1.537 12.069 1.00 98.19 154 ILE A N 1
ATOM 1210 C CA . ILE A 1 154 ? -8.991 2.984 11.903 1.00 98.19 154 ILE A CA 1
ATOM 1211 C C . ILE A 1 154 ? -9.765 3.547 13.095 1.00 98.19 154 ILE A C 1
ATOM 1213 O O . ILE A 1 154 ? -10.930 3.197 13.299 1.00 98.19 154 ILE A O 1
ATOM 1217 N N . THR A 1 155 ? -9.136 4.444 13.848 1.00 97.94 155 THR A N 1
ATOM 1218 C CA . THR A 1 155 ? -9.708 5.113 15.028 1.00 97.94 155 THR A CA 1
ATOM 1219 C C . THR A 1 155 ? -9.656 6.631 14.873 1.00 97.94 155 THR A C 1
ATOM 1221 O O . THR A 1 155 ? -9.015 7.165 13.961 1.00 97.94 155 THR A O 1
ATOM 1224 N N . LEU A 1 156 ? -10.376 7.361 15.723 1.00 98.12 156 LEU A N 1
ATOM 1225 C CA . LEU A 1 156 ? -10.342 8.817 15.700 1.00 98.12 156 LEU A CA 1
ATOM 1226 C C . LEU A 1 156 ? -9.085 9.324 16.415 1.00 98.12 156 LEU A C 1
ATOM 1228 O O . LEU A 1 156 ? -8.714 8.871 17.497 1.00 98.12 156 LEU A O 1
ATOM 1232 N N . ALA A 1 157 ? -8.439 10.325 15.821 1.00 97.81 157 ALA A N 1
ATOM 1233 C CA . ALA A 1 157 ? -7.451 11.129 16.534 1.00 97.81 157 ALA A CA 1
ATOM 1234 C C . ALA A 1 157 ? -8.140 12.209 17.386 1.00 97.81 157 ALA A C 1
ATOM 1236 O O . ALA A 1 157 ? -7.704 12.525 18.492 1.00 97.81 157 ALA A O 1
ATOM 1237 N N . SER A 1 158 ? -9.237 12.777 16.879 1.00 97.38 158 SER A N 1
ATOM 1238 C CA . SER A 1 158 ? -10.016 13.825 17.537 1.00 97.38 158 SER A CA 1
ATOM 1239 C C . SER A 1 158 ? -11.475 13.808 17.045 1.00 97.38 158 SER A C 1
ATOM 1241 O O . SER A 1 158 ? -11.832 13.031 16.159 1.00 97.38 158 SER A O 1
ATOM 1243 N N . ARG A 1 159 ? -12.326 14.673 17.617 1.00 96.81 159 ARG A N 1
ATOM 1244 C CA . ARG A 1 159 ? -13.703 14.895 17.133 1.00 96.81 159 ARG A CA 1
ATOM 1245 C C . ARG A 1 159 ? -13.802 15.903 15.982 1.00 96.81 159 ARG A C 1
ATOM 1247 O O . ARG A 1 159 ? -14.901 16.157 15.501 1.00 96.81 159 ARG A O 1
ATOM 1254 N N . ASP A 1 160 ? -12.695 16.543 15.613 1.00 97.44 160 ASP A N 1
ATOM 1255 C CA . ASP A 1 160 ? -12.669 17.493 14.506 1.00 97.44 160 ASP A CA 1
ATOM 1256 C C . ASP A 1 160 ? -12.647 16.708 13.183 1.00 97.44 160 ASP A C 1
ATOM 1258 O O . ASP A 1 160 ? -11.716 15.926 12.959 1.00 97.44 160 ASP A O 1
ATOM 1262 N N . PRO A 1 161 ? -13.645 16.892 12.297 1.00 96.50 161 PRO A N 1
ATOM 1263 C CA 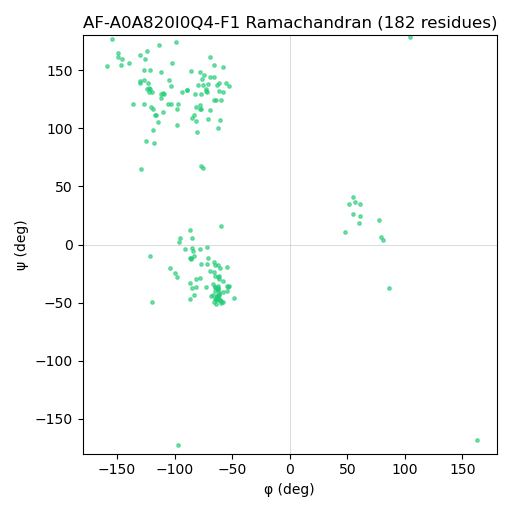. PRO A 1 161 ? -13.702 16.194 11.016 1.00 96.50 161 PRO A CA 1
ATOM 1264 C C . PRO A 1 161 ? -12.507 16.475 10.099 1.00 96.50 161 PRO A C 1
ATOM 1266 O O . PRO A 1 161 ? -12.262 15.686 9.189 1.00 96.50 161 PRO A O 1
ATOM 1269 N N . LEU A 1 162 ? -11.767 17.568 10.317 1.00 97.00 162 LEU A N 1
ATOM 1270 C CA . LEU A 1 162 ? -10.576 17.914 9.537 1.00 97.00 162 LEU A CA 1
ATOM 1271 C C . LEU A 1 162 ? -9.299 17.251 10.065 1.00 97.00 162 LEU A C 1
ATOM 1273 O O . LEU A 1 162 ? -8.280 17.247 9.376 1.00 97.00 162 LEU A O 1
ATOM 1277 N N . THR A 1 163 ? -9.335 16.667 11.265 1.00 97.81 163 THR A N 1
ATOM 1278 C CA . THR A 1 163 ? -8.204 15.895 11.783 1.00 97.81 163 THR A CA 1
ATOM 1279 C C . THR A 1 163 ? -8.171 14.523 11.110 1.00 97.81 163 THR A C 1
ATOM 1281 O O . THR A 1 163 ? -9.171 13.805 11.097 1.00 97.81 163 THR A O 1
ATOM 1284 N N . HIS A 1 164 ? -7.013 14.124 10.578 1.00 96.94 164 HIS A N 1
ATOM 1285 C CA . HIS A 1 164 ? -6.839 12.786 10.013 1.00 96.94 164 HIS A CA 1
ATOM 1286 C C . HIS A 1 164 ? -7.056 11.693 11.074 1.00 96.94 164 HIS A C 1
ATOM 1288 O O . HIS A 1 164 ? -6.597 11.842 12.211 1.00 96.94 164 HIS A O 1
ATOM 1294 N N . PRO A 1 165 ? -7.733 10.584 10.727 1.00 97.44 165 PRO A N 1
ATOM 1295 C CA . PRO A 1 165 ? -7.885 9.462 11.638 1.00 97.44 165 PRO A CA 1
ATOM 1296 C C . PRO A 1 165 ? -6.542 8.755 11.843 1.00 97.44 165 PRO A C 1
ATOM 1298 O O . PRO A 1 165 ? -5.624 8.866 11.028 1.00 97.44 165 PRO A O 1
ATOM 1301 N N . ILE A 1 166 ? -6.445 7.981 12.918 1.00 98.00 166 ILE A N 1
ATOM 1302 C CA . ILE A 1 166 ? -5.306 7.095 13.143 1.00 98.00 166 ILE A CA 1
ATOM 1303 C C . ILE A 1 166 ? -5.562 5.833 12.324 1.00 98.00 166 ILE A C 1
ATOM 1305 O O . ILE A 1 166 ? -6.552 5.140 12.548 1.00 98.00 166 ILE A O 1
ATOM 1309 N N . ILE A 1 167 ? -4.683 5.548 11.364 1.00 97.56 167 ILE A N 1
ATOM 1310 C CA . ILE A 1 167 ? -4.760 4.362 10.508 1.00 97.56 167 ILE A CA 1
ATOM 1311 C C . ILE A 1 167 ? -3.619 3.436 10.908 1.00 97.56 167 ILE A C 1
ATOM 1313 O O . ILE A 1 167 ? -2.451 3.777 10.725 1.00 97.56 167 ILE A O 1
ATOM 1317 N N . ASN A 1 168 ? -3.960 2.271 11.449 1.00 97.69 168 ASN A N 1
ATOM 1318 C CA . ASN A 1 168 ? -2.993 1.237 11.774 1.00 97.69 168 ASN A CA 1
ATOM 1319 C C . ASN A 1 168 ? -3.309 -0.034 10.970 1.00 97.69 168 ASN A C 1
ATOM 1321 O O . ASN A 1 168 ? -4.186 -0.795 11.373 1.00 97.69 168 ASN A O 1
ATOM 1325 N N . PRO A 1 169 ? -2.621 -0.287 9.845 1.00 96.31 169 PRO A N 1
ATOM 1326 C CA . PRO A 1 169 ? -2.878 -1.458 9.010 1.00 96.31 169 PRO A CA 1
ATOM 1327 C C . PRO A 1 169 ? -2.402 -2.776 9.633 1.00 96.31 169 PRO A C 1
ATOM 1329 O O . PRO A 1 169 ? -2.844 -3.830 9.189 1.00 96.31 169 PRO A O 1
ATOM 1332 N N . ASN A 1 170 ? -1.525 -2.737 10.649 1.00 96.81 170 ASN A N 1
ATOM 1333 C CA . ASN A 1 170 ? -0.892 -3.924 11.239 1.00 96.81 170 ASN A CA 1
ATOM 1334 C C . ASN A 1 170 ? -0.229 -4.853 10.201 1.00 96.81 170 ASN A C 1
ATOM 1336 O O . ASN A 1 170 ? -0.248 -6.071 10.366 1.00 96.81 170 ASN A O 1
ATOM 1340 N N . TYR A 1 171 ? 0.353 -4.311 9.124 1.00 96.19 171 TYR A N 1
ATOM 1341 C CA . TYR A 1 171 ? 1.020 -5.140 8.115 1.00 96.19 171 TYR A CA 1
ATOM 1342 C C . TYR A 1 171 ? 2.048 -6.080 8.758 1.00 96.19 171 TYR A C 1
ATOM 1344 O O . TYR A 1 171 ? 2.829 -5.654 9.611 1.00 96.19 171 TYR A O 1
ATOM 1352 N N . LEU A 1 172 ? 2.062 -7.340 8.311 1.00 95.50 172 LEU A N 1
ATOM 1353 C CA . LEU A 1 172 ? 2.992 -8.380 8.766 1.00 95.50 172 LEU A CA 1
ATOM 1354 C C . LEU A 1 172 ? 2.918 -8.707 10.271 1.00 95.50 172 LEU A C 1
ATOM 1356 O O . LEU A 1 172 ? 3.845 -9.304 10.822 1.00 95.50 172 LEU A O 1
ATOM 1360 N N . GLN A 1 173 ? 1.831 -8.339 10.957 1.00 97.06 173 GLN A N 1
ATOM 1361 C CA . GLN A 1 173 ? 1.611 -8.737 12.349 1.00 97.06 173 GLN A CA 1
ATOM 1362 C C . GLN A 1 173 ? 1.505 -10.263 12.480 1.00 97.06 173 GLN A C 1
ATOM 1364 O O . GLN A 1 173 ? 2.007 -10.844 13.446 1.00 97.06 173 GLN A O 1
ATOM 1369 N N . ASN A 1 174 ? 0.855 -10.916 11.514 1.00 97.06 174 ASN A N 1
ATOM 1370 C CA . ASN A 1 174 ? 0.834 -12.366 11.412 1.00 97.06 174 ASN A CA 1
ATOM 1371 C C . ASN A 1 174 ? 2.112 -12.867 10.720 1.00 97.06 174 ASN A C 1
ATOM 1373 O O . ASN A 1 174 ? 2.467 -12.417 9.633 1.00 97.06 174 ASN A O 1
ATOM 1377 N N . LYS A 1 175 ? 2.789 -13.839 11.342 1.00 96.50 175 LYS A N 1
ATOM 1378 C CA . LYS A 1 175 ? 4.013 -14.452 10.802 1.00 96.50 175 LYS A CA 1
ATOM 1379 C C . LYS A 1 175 ? 3.783 -15.174 9.476 1.00 96.50 175 LYS A C 1
ATOM 1381 O O . LYS A 1 175 ? 4.709 -15.255 8.679 1.00 96.50 175 LYS A O 1
ATOM 1386 N N . GLU A 1 176 ? 2.574 -15.672 9.240 1.00 94.25 176 GLU A N 1
ATOM 1387 C CA . GLU A 1 176 ? 2.239 -16.341 7.985 1.00 94.25 176 GLU A CA 1
ATOM 1388 C C . GLU A 1 176 ? 2.308 -15.380 6.795 1.00 94.25 176 GLU A C 1
ATOM 1390 O O . GLU A 1 176 ? 2.823 -15.744 5.744 1.00 94.25 176 GLU A O 1
ATOM 1395 N N . ASP A 1 177 ? 1.906 -14.119 6.981 1.00 95.81 177 ASP A N 1
ATOM 1396 C CA . ASP A 1 177 ? 2.022 -13.100 5.933 1.00 95.81 177 ASP A CA 1
ATOM 1397 C C . ASP A 1 177 ? 3.488 -12.857 5.557 1.00 95.81 177 ASP A C 1
ATOM 1399 O O . ASP A 1 177 ? 3.814 -12.681 4.386 1.00 95.81 177 ASP A O 1
ATOM 1403 N N . VAL A 1 178 ? 4.390 -12.898 6.546 1.00 95.38 178 VAL A N 1
ATOM 1404 C CA . VAL A 1 178 ? 5.838 -12.799 6.313 1.00 95.38 178 VAL A CA 1
ATOM 1405 C C . VAL A 1 178 ? 6.336 -14.004 5.523 1.00 95.38 178 VAL A C 1
ATOM 1407 O O . VAL A 1 178 ? 7.074 -13.825 4.560 1.00 95.38 178 VAL A O 1
ATOM 1410 N N . HIS A 1 179 ? 5.941 -15.221 5.905 1.00 94.00 179 HIS A N 1
ATOM 1411 C CA . HIS A 1 179 ? 6.354 -16.434 5.196 1.00 94.00 179 HIS A CA 1
ATOM 1412 C C . HIS A 1 179 ? 5.896 -16.417 3.737 1.00 94.00 179 HIS A C 1
ATOM 1414 O O . HIS A 1 179 ? 6.716 -16.624 2.845 1.00 94.00 179 HIS A O 1
ATOM 1420 N N . LYS A 1 180 ? 4.625 -16.084 3.488 1.00 92.94 180 LYS A N 1
ATOM 1421 C CA . LYS A 1 180 ? 4.068 -16.002 2.133 1.00 92.94 180 LYS A CA 1
ATOM 1422 C C . LYS A 1 180 ? 4.772 -14.957 1.271 1.00 92.94 180 LYS A C 1
ATOM 1424 O O . LYS A 1 180 ? 5.060 -15.221 0.111 1.00 92.94 180 LYS A O 1
ATOM 1429 N N . MET A 1 181 ? 5.095 -13.798 1.845 1.00 94.31 181 MET A N 1
ATOM 1430 C CA . MET A 1 181 ? 5.844 -12.742 1.152 1.00 94.31 181 MET A CA 1
ATOM 1431 C C . MET A 1 181 ? 7.310 -13.096 0.871 1.00 94.31 181 MET A C 1
ATOM 1433 O O . MET A 1 181 ? 7.918 -12.461 0.021 1.00 94.31 181 MET A O 1
ATOM 1437 N N . VAL A 1 182 ? 7.905 -14.034 1.614 1.00 93.12 182 VAL A N 1
ATOM 1438 C CA . VAL A 1 182 ? 9.276 -14.514 1.365 1.00 93.12 182 VAL A CA 1
ATOM 1439 C C . VAL A 1 182 ? 9.291 -15.648 0.337 1.00 93.12 182 VAL A C 1
ATOM 1441 O O . VAL A 1 182 ? 10.263 -15.777 -0.402 1.00 93.12 182 VAL A O 1
ATOM 1444 N N . GLU A 1 183 ? 8.252 -16.487 0.313 1.00 90.62 183 GLU A N 1
ATOM 1445 C CA . GLU A 1 183 ? 8.108 -17.576 -0.662 1.00 90.62 183 GLU A CA 1
ATOM 1446 C C . GLU A 1 183 ? 7.752 -17.061 -2.068 1.00 90.62 183 GLU A C 1
ATOM 1448 O O . GLU A 1 183 ? 8.224 -17.627 -3.055 1.00 90.62 183 GLU A O 1
ATOM 1453 N N . GLY A 1 184 ? 6.925 -16.012 -2.149 1.00 84.19 184 GLY A N 1
ATOM 1454 C CA . GLY A 1 184 ? 6.497 -15.364 -3.396 1.00 84.19 184 GLY A CA 1
ATOM 1455 C C . GLY A 1 184 ? 7.471 -14.329 -3.937 1.00 84.19 184 GLY A C 1
ATOM 1456 O O . GLY A 1 184 ? 7.618 -14.284 -5.180 1.00 84.19 184 GLY A O 1
#

Secondary structure (DSSP, 8-state):
-HHHHHHTTEE-HHHHHHTT---SEE-TTTT--B----B--EEEEESS--B-GGG--HHHHHHHHHHS-SGGG--S--EEEEE-TT--TT-SS-PPPSEEEEEE-B---HHHHHHTT--HHHHHHHTGGGSSTTT-EEEEEEEEESS-S--BEEE-S-S-TTSPPEEE--TT-SHHHHHHHHH-

Sequence (184 aa):
STQILLLSGIGPREELQKHQIPVIVDLPGVGKNLQDHMTTILLYLSKMPTLSTHDLTPENLQKWATQGKGPLTSPGGESLAWYQLNGNADSNKTQPPDIQILFCPFTVSAELFRNFNFKPEFYEQYFKPHLTDGSQWTVLCSPALLHPESKGEITLASRDPLTHPIINPNYLQNKEDVHKMVEG

InterPro domains:
  IPR007867 Glucose-methanol-choline oxidoreductase, C-terminal [PF05199] (148-184)
  IPR012132 Glucose-methanol-choline oxidoreductase [PTHR11552] (1-184)
  IPR036188 FAD/NAD(P)-binding domain superfamily [G3DSA:3.50.50.60] (1-31)
  IPR036188 FAD/NAD(P)-binding domain superfamily [SSF51905] (1-44)

Nearest PDB structures (foldseek):
  8bxl-assembly3_E  TM=7.821E-01  e=5.200E-12  Penicillium expansum
  5oc1-assembly1_A  TM=7.571E-01  e=2.489E-11  Pleurotus eryngii
  3ljp-assembly2_B  TM=8.297E-01  e=8.847E-10  Arthrobacter globiformis
  2jbv-assembly2_B  TM=8.240E-01  e=5.707E-10  Arthrobacter globiformis
  6h3o-assembly1_B  TM=7.563E-01  e=1.084E-08  Phanerodontia chrysosporium

Solvent-accessible surface area (backbone atoms only — not comparable to full-atom values): 10794 Å² total; per-residue (Å²): 115,54,69,60,36,41,78,66,13,37,17,32,54,69,64,30,51,75,54,71,38,67,75,77,39,78,35,70,64,54,29,46,74,37,76,73,66,56,65,54,82,43,82,43,84,39,96,53,93,41,46,47,90,77,59,82,36,74,65,37,51,49,37,29,76,75,67,72,34,59,74,82,68,57,84,57,63,78,46,77,48,74,42,53,76,90,66,59,91,82,53,96,61,90,70,76,55,40,33,36,35,39,34,20,52,37,31,82,45,71,64,58,43,43,76,73,70,43,60,68,64,56,44,59,69,76,46,48,83,80,50,67,93,78,79,63,26,20,32,35,40,31,48,23,37,68,72,56,80,34,56,12,36,46,48,75,69,58,75,50,88,86,53,71,60,44,76,43,58,44,77,63,70,34,66,64,46,49,50,54,65,69,77,102